Protein AF-K2S7Y8-F1 (afdb_monomer_lite)

pLDDT: mean 91.74, std 11.04, range [44.25, 98.62]

Organism: Macrophomina phaseolina (strain MS6) (NCBI:txid1126212)

InterPro domains:
  IPR003697 Nucleoside triphosphate pyrophosphatase Maf-like protein [MF_00528] (5-166)
  IPR003697 Nucleoside triphosphate pyrophosphatase Maf-like protein [PF02545] (3-163)
  IPR003697 Nucleoside triphosphate pyrophosphatase Maf-like protein [PIRSF006305] (3-167)
  IPR003697 Nucleoside triphosphate pyrophosphatase Maf-like protein [PTHR43213] (3-164)
  IPR029001 Inosine triphosphate pyrophosphatase-like [G3DSA:3.90.950.10] (1-165)
  IPR029001 Inosine triphosphate pyrophosphatase-like [SSF52972] (2-163)

Sequence (183 aa):
MAPFEYVLETATKKAMTVYEKEIDNKEKGEPALIIAADTIVVGHFGEILEKPRSEREHIDMLKSLRDSGEHKVFTAVACMRPLESAKDPGYAIKTHVEDTTVKFDKSVTDELILAYVRTREGADKAGGYGIQGIGSILVEKIDGTFDNVVGLPLRATLKMIEDVTKSEEEMEEEMADADVNIM

Structure (mmCIF, N/CA/C/O backbone):
data_AF-K2S7Y8-F1
#
_entry.id   AF-K2S7Y8-F1
#
loop_
_atom_site.group_PDB
_atom_site.id
_atom_site.type_symbol
_atom_site.label_atom_id
_atom_site.label_alt_id
_atom_site.label_comp_id
_atom_site.label_asym_id
_atom_site.label_entity_id
_atom_site.label_seq_id
_atom_site.pdbx_PDB_ins_code
_atom_site.Cartn_x
_atom_site.Cartn_y
_atom_site.Cartn_z
_atom_site.occupancy
_atom_site.B_iso_or_equiv
_atom_site.auth_seq_id
_atom_site.auth_comp_id
_atom_site.auth_asym_id
_atom_site.auth_atom_id
_atom_site.pdbx_PDB_model_num
ATOM 1 N N . MET A 1 1 ? 10.101 12.172 9.497 1.00 77.44 1 MET A N 1
ATOM 2 C CA . MET A 1 1 ? 9.137 11.084 9.716 1.00 77.44 1 MET A CA 1
ATOM 3 C C . MET A 1 1 ? 9.466 9.987 8.728 1.00 77.44 1 MET A C 1
ATOM 5 O O . MET A 1 1 ? 9.650 10.297 7.554 1.00 77.44 1 MET A O 1
ATOM 9 N N . ALA A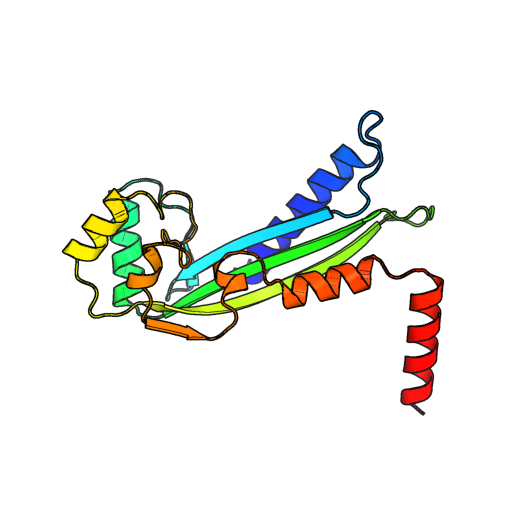 1 2 ? 9.655 8.764 9.205 1.00 91.19 2 ALA A N 1
ATOM 10 C CA . ALA A 1 2 ? 9.932 7.615 8.352 1.00 91.19 2 ALA A CA 1
ATOM 11 C C . ALA A 1 2 ? 8.675 7.215 7.548 1.00 91.19 2 ALA A C 1
ATOM 13 O O . ALA A 1 2 ? 7.561 7.504 7.991 1.00 91.19 2 ALA A O 1
ATOM 14 N N . PRO A 1 3 ? 8.808 6.532 6.394 1.00 91.25 3 PRO A N 1
ATOM 15 C CA . PRO A 1 3 ? 7.654 6.140 5.581 1.00 91.25 3 PRO A CA 1
ATOM 16 C C . PRO A 1 3 ? 6.604 5.317 6.342 1.00 91.25 3 PRO A C 1
ATOM 18 O O . PRO A 1 3 ? 5.411 5.558 6.181 1.00 91.25 3 PRO A O 1
ATOM 21 N N . PHE A 1 4 ? 7.035 4.404 7.222 1.00 92.00 4 PHE A N 1
ATOM 22 C CA . PHE A 1 4 ? 6.123 3.589 8.035 1.00 92.00 4 PHE A CA 1
ATOM 23 C C . PHE A 1 4 ? 5.332 4.425 9.060 1.00 92.00 4 PHE A C 1
ATOM 25 O O . PHE A 1 4 ? 4.161 4.151 9.303 1.00 92.00 4 PHE A O 1
ATOM 32 N N . GLU A 1 5 ? 5.942 5.468 9.633 1.00 94.25 5 GLU A N 1
ATOM 33 C CA . GLU A 1 5 ? 5.267 6.389 10.557 1.00 94.25 5 GLU A CA 1
ATOM 34 C C . GLU A 1 5 ? 4.229 7.227 9.806 1.00 94.25 5 GLU A C 1
ATOM 36 O O . GLU A 1 5 ? 3.103 7.377 10.269 1.00 94.25 5 GLU A O 1
ATOM 41 N N . TYR A 1 6 ? 4.593 7.714 8.615 1.00 94.75 6 TYR A N 1
ATOM 42 C CA . TYR A 1 6 ? 3.712 8.510 7.761 1.00 94.75 6 TYR A CA 1
ATOM 43 C C . TYR A 1 6 ? 2.435 7.754 7.377 1.00 94.75 6 TYR A C 1
ATOM 45 O O . TYR A 1 6 ? 1.326 8.273 7.535 1.00 94.75 6 TYR A O 1
ATOM 53 N N . VAL A 1 7 ? 2.583 6.525 6.874 1.00 95.75 7 VAL A N 1
ATOM 54 C CA . VAL A 1 7 ? 1.442 5.722 6.416 1.00 95.75 7 VAL A CA 1
ATOM 55 C C . VAL A 1 7 ? 0.550 5.316 7.594 1.00 95.75 7 VAL A C 1
ATOM 57 O O . VAL A 1 7 ? -0.675 5.416 7.508 1.00 95.75 7 VAL A O 1
ATOM 60 N N . LEU A 1 8 ? 1.151 4.968 8.740 1.00 97.50 8 LEU A N 1
ATOM 61 C CA . LEU A 1 8 ? 0.431 4.648 9.974 1.00 97.50 8 LEU A CA 1
ATOM 62 C C . LEU A 1 8 ? -0.366 5.837 10.511 1.00 97.50 8 LEU A C 1
ATOM 64 O O . LEU A 1 8 ? -1.548 5.696 10.840 1.00 97.50 8 LEU A O 1
ATOM 68 N N . GLU A 1 9 ? 0.259 7.011 10.577 1.00 97.50 9 GLU A N 1
ATOM 69 C CA . GLU A 1 9 ? -0.396 8.238 11.017 1.00 97.50 9 GLU A CA 1
ATOM 70 C C . GLU A 1 9 ? -1.568 8.588 10.088 1.00 97.50 9 GLU A C 1
ATOM 72 O O . GLU A 1 9 ? -2.654 8.934 10.556 1.00 97.50 9 GLU A O 1
ATOM 77 N N . THR A 1 10 ? -1.386 8.432 8.776 1.00 97.06 10 THR A N 1
ATOM 78 C CA . THR A 1 10 ? -2.425 8.705 7.775 1.00 97.06 10 THR A CA 1
ATOM 79 C C . THR A 1 10 ? -3.617 7.756 7.918 1.00 97.06 10 THR A C 1
ATOM 81 O O . THR A 1 10 ? -4.759 8.220 7.984 1.00 97.06 10 THR A O 1
ATOM 84 N N . ALA A 1 11 ? -3.383 6.444 8.024 1.00 97.94 11 ALA A N 1
ATOM 85 C CA . ALA A 1 11 ? -4.449 5.460 8.224 1.00 97.94 11 ALA A CA 1
ATOM 86 C C . ALA A 1 11 ? -5.208 5.697 9.542 1.00 97.94 11 ALA A C 1
ATOM 88 O O . ALA A 1 11 ? -6.440 5.697 9.562 1.00 97.94 11 ALA A O 1
ATOM 89 N N . THR A 1 12 ? -4.482 5.995 10.622 1.00 98.25 12 THR A N 1
ATOM 90 C CA . THR A 1 12 ? -5.074 6.285 11.937 1.00 98.25 12 THR A CA 1
ATOM 91 C C . THR A 1 12 ? -5.946 7.540 11.888 1.00 98.25 12 THR A C 1
ATOM 93 O O . THR A 1 12 ? -7.095 7.514 12.323 1.00 98.25 12 THR A O 1
ATOM 96 N N . LYS A 1 13 ? -5.458 8.630 11.280 1.00 98.19 13 LYS A N 1
ATOM 97 C CA . LYS A 1 13 ? -6.230 9.875 11.118 1.00 98.19 13 LYS A CA 1
ATOM 98 C C . LYS A 1 13 ? -7.499 9.677 10.295 1.00 98.19 13 LYS A C 1
ATOM 100 O O . LYS A 1 13 ? -8.524 10.272 10.627 1.00 98.19 13 LYS A O 1
ATOM 105 N N . LYS A 1 14 ? -7.460 8.847 9.244 1.00 98.25 14 LYS A N 1
ATOM 106 C CA . LYS A 1 14 ? -8.661 8.497 8.466 1.00 98.25 14 LYS A CA 1
ATOM 107 C C . LYS A 1 14 ? -9.710 7.823 9.348 1.00 98.25 14 LYS A C 1
ATOM 109 O O . LYS A 1 14 ? -10.866 8.233 9.304 1.00 98.25 14 LYS A O 1
ATOM 114 N N . ALA A 1 15 ? -9.307 6.844 10.162 1.00 97.81 15 ALA A N 1
ATOM 115 C CA . ALA A 1 15 ? -10.219 6.162 11.076 1.00 97.81 15 ALA A CA 1
ATOM 116 C C . ALA A 1 15 ? -10.819 7.143 12.097 1.00 97.81 15 ALA A C 1
ATOM 118 O O . ALA A 1 15 ? -12.039 7.210 12.226 1.00 97.81 15 ALA A O 1
ATOM 119 N N . MET A 1 16 ? -9.981 7.958 12.748 1.00 96.75 16 MET A N 1
ATOM 120 C CA . MET A 1 16 ? -10.418 8.965 13.728 1.00 96.75 16 MET A CA 1
ATOM 121 C C . MET A 1 16 ? -11.391 9.979 13.125 1.00 96.75 16 MET A C 1
ATOM 123 O O . MET A 1 16 ? -12.430 10.263 13.705 1.00 96.75 16 MET A O 1
ATOM 127 N N . THR A 1 17 ? -11.112 10.456 11.910 1.00 97.31 17 THR A N 1
ATOM 128 C CA . THR A 1 17 ? -11.994 11.402 11.211 1.00 97.31 17 THR A CA 1
ATOM 129 C C . THR A 1 17 ? -13.381 10.810 10.957 1.00 97.31 17 THR A C 1
ATOM 131 O O . THR A 1 17 ? -14.372 11.535 10.988 1.00 97.31 17 THR A O 1
ATOM 134 N N . VAL A 1 18 ? -13.466 9.512 10.646 1.00 96.00 18 VAL A N 1
ATOM 135 C CA . VAL A 1 18 ? -14.756 8.828 10.465 1.00 96.00 18 VAL A CA 1
ATOM 136 C C . VAL A 1 18 ? -15.454 8.651 11.809 1.00 96.00 18 VAL A C 1
ATOM 138 O O . VAL A 1 18 ? -16.640 8.949 11.901 1.00 96.00 18 VAL A O 1
ATOM 141 N N . TYR A 1 19 ? -14.723 8.237 12.846 1.00 94.50 19 TYR A N 1
ATOM 142 C CA . TYR A 1 19 ? -15.256 8.084 14.199 1.00 94.50 19 TYR A CA 1
ATOM 143 C C . TYR A 1 19 ? -15.890 9.383 14.704 1.00 94.50 19 TYR A C 1
ATOM 145 O O . TYR A 1 19 ? -17.085 9.417 14.974 1.00 94.50 19 TYR A O 1
ATOM 153 N N . GLU A 1 20 ? -15.133 10.481 14.707 1.00 93.44 20 GLU A N 1
ATOM 154 C CA . GLU A 1 20 ? -15.593 11.795 15.176 1.00 93.44 20 GLU A CA 1
ATOM 155 C C . GLU A 1 20 ? -16.834 12.303 14.429 1.00 93.44 20 GLU A C 1
ATOM 157 O O . GLU A 1 20 ? -17.651 13.029 14.992 1.00 93.44 20 GLU A O 1
ATOM 162 N N . LYS A 1 21 ? -16.981 11.944 13.148 1.00 93.69 21 LYS A N 1
ATOM 163 C CA . LYS A 1 21 ? -18.116 12.372 12.320 1.00 93.69 21 LYS A CA 1
ATOM 164 C C . LYS A 1 21 ? -19.357 11.512 12.497 1.00 93.69 21 LYS A C 1
ATOM 166 O O . LYS A 1 21 ? -20.461 12.026 12.332 1.00 93.69 21 LYS A O 1
ATOM 171 N N . GLU A 1 22 ? -19.184 10.217 12.735 1.00 93.69 22 GLU A N 1
ATOM 172 C CA . GLU A 1 22 ? -20.279 9.252 12.646 1.00 93.69 22 GLU A CA 1
ATOM 173 C C . GLU A 1 22 ? -20.734 8.718 14.015 1.00 93.69 22 GLU A C 1
ATOM 175 O O . GLU A 1 22 ? -21.819 8.150 14.077 1.00 93.69 22 GLU A O 1
ATOM 180 N N . ILE A 1 23 ? -19.981 8.942 15.102 1.00 90.69 23 ILE A N 1
ATOM 181 C CA . ILE A 1 23 ? -20.300 8.449 16.458 1.00 90.69 23 ILE A CA 1
ATOM 182 C C . ILE A 1 23 ? -21.719 8.826 16.922 1.00 90.69 23 ILE A C 1
ATOM 184 O O . ILE A 1 23 ? -22.459 7.977 17.403 1.00 90.69 23 ILE A O 1
ATOM 188 N N . ASP A 1 24 ? -22.147 10.063 16.656 1.00 88.94 24 ASP A N 1
ATOM 189 C CA . ASP A 1 24 ? -23.472 10.588 17.017 1.00 88.94 24 ASP A CA 1
ATOM 190 C C . ASP A 1 24 ? -24.413 10.722 15.801 1.00 88.94 24 ASP A C 1
ATOM 192 O O . ASP A 1 24 ? -25.336 11.551 15.783 1.00 88.94 24 ASP A O 1
ATOM 196 N N . ASN A 1 25 ? -24.176 9.956 14.729 1.00 91.69 25 ASN A N 1
ATOM 197 C CA . ASN A 1 25 ? -24.978 10.065 13.514 1.00 91.69 25 ASN A CA 1
ATOM 198 C C . ASN A 1 25 ? -26.411 9.553 13.745 1.00 91.69 25 ASN A C 1
ATOM 200 O O . ASN A 1 25 ? -26.676 8.356 13.744 1.00 91.69 25 ASN A O 1
ATOM 204 N N . LYS A 1 26 ? -27.373 10.474 13.862 1.00 91.88 26 LYS A N 1
ATOM 205 C CA . LYS A 1 26 ? -28.789 10.151 14.128 1.00 91.88 26 LYS A CA 1
ATOM 206 C C . LYS A 1 26 ? -29.497 9.381 13.010 1.00 91.88 26 LYS A C 1
ATOM 208 O O . LYS A 1 26 ? -30.541 8.793 13.270 1.00 91.88 26 LYS A O 1
ATOM 213 N N . GLU A 1 27 ? -28.993 9.435 11.779 1.00 94.25 27 GLU A N 1
ATOM 214 C CA . GLU A 1 27 ? -29.605 8.754 10.632 1.00 94.25 27 GLU A CA 1
ATOM 215 C C . GLU A 1 27 ? -29.090 7.318 10.493 1.00 94.25 27 GLU A C 1
ATOM 217 O O . GLU A 1 27 ? -29.879 6.403 10.265 1.00 94.25 27 GLU A O 1
ATOM 222 N N . LYS 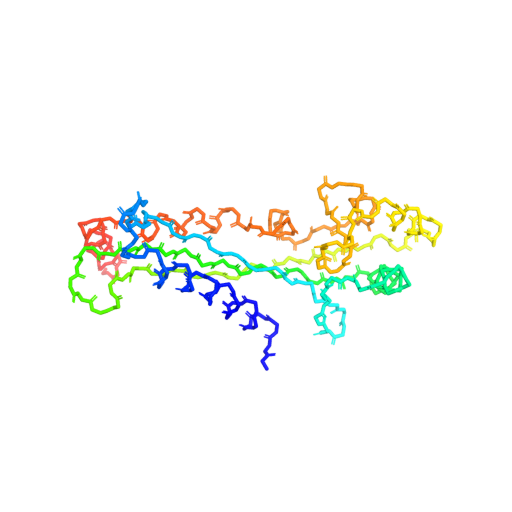A 1 28 ? -27.774 7.120 10.638 1.00 90.12 28 LYS A N 1
ATOM 223 C CA . LYS A 1 28 ? -27.123 5.813 10.441 1.00 90.12 28 LYS A CA 1
ATOM 224 C C . LYS A 1 28 ? -26.901 5.029 11.733 1.00 90.12 28 LYS A C 1
ATOM 226 O O . LYS A 1 28 ? -26.708 3.818 11.666 1.00 90.12 28 LYS A O 1
ATOM 231 N N . GLY A 1 29 ? -26.932 5.709 12.875 1.00 87.06 29 GLY A N 1
ATOM 232 C CA . GLY A 1 29 ? -26.433 5.187 14.140 1.00 87.06 29 GLY A CA 1
ATOM 233 C C . GLY A 1 29 ? -24.907 5.222 14.225 1.00 87.06 29 GLY A C 1
ATOM 234 O O . GLY A 1 29 ? -24.207 5.561 13.267 1.00 87.06 29 GLY A O 1
ATOM 235 N N . GLU A 1 30 ? -24.417 4.856 15.403 1.00 88.19 30 GLU A N 1
ATOM 236 C CA . GLU A 1 30 ? -23.001 4.687 15.703 1.00 88.19 30 GLU A CA 1
ATOM 237 C C . GLU A 1 30 ? -22.370 3.576 14.834 1.00 88.19 30 GLU A C 1
ATOM 239 O O . GLU A 1 30 ? -22.992 2.528 14.614 1.00 88.19 30 GLU A O 1
ATOM 244 N N . PRO A 1 31 ? -21.136 3.758 14.322 1.00 92.12 31 PRO A N 1
ATOM 245 C CA . PRO A 1 31 ? -20.462 2.727 13.544 1.00 92.12 31 PRO A CA 1
ATOM 246 C C . PRO A 1 31 ? -20.168 1.481 14.386 1.00 92.12 31 PRO A C 1
ATOM 248 O O . PRO A 1 31 ? -19.467 1.563 15.382 1.00 92.12 31 PRO A O 1
ATOM 251 N N . ALA A 1 32 ? -20.580 0.295 13.936 1.00 93.38 32 ALA A N 1
ATOM 252 C CA . ALA A 1 32 ? -20.209 -0.951 14.623 1.00 93.38 32 ALA A CA 1
ATOM 253 C C . ALA A 1 32 ? -18.696 -1.248 14.555 1.00 93.38 32 ALA A C 1
ATOM 255 O O . ALA A 1 32 ? -18.131 -1.874 15.447 1.00 93.38 32 ALA A O 1
ATOM 256 N N . LEU A 1 33 ? -18.043 -0.831 13.468 1.00 95.88 33 LEU A N 1
ATOM 257 C CA . LEU A 1 33 ? -16.620 -1.027 13.213 1.00 95.88 33 LEU A CA 1
ATOM 258 C C . LEU A 1 33 ? -16.162 -0.035 12.140 1.00 95.88 33 LEU A C 1
ATOM 260 O O . LEU A 1 33 ? -16.849 0.188 11.143 1.00 95.88 33 LEU A O 1
ATOM 264 N N . ILE A 1 34 ? -14.973 0.525 12.322 1.00 97.44 34 ILE A N 1
ATOM 265 C CA . ILE A 1 34 ? -14.298 1.415 11.383 1.00 97.44 34 ILE A CA 1
ATOM 266 C C . ILE A 1 34 ? -12.997 0.740 10.968 1.00 97.44 34 ILE A C 1
ATOM 268 O O . ILE A 1 34 ? -12.171 0.403 11.812 1.00 97.44 34 ILE A O 1
ATOM 272 N N . ILE A 1 35 ? -12.799 0.572 9.662 1.00 98.38 35 ILE A N 1
ATOM 273 C CA . ILE A 1 35 ? -11.543 0.091 9.085 1.00 98.38 35 ILE A CA 1
ATOM 274 C C . ILE A 1 35 ? -11.045 1.168 8.133 1.00 98.38 35 ILE A C 1
ATOM 276 O O . ILE A 1 35 ? -11.730 1.524 7.173 1.00 98.38 35 ILE A O 1
ATOM 280 N N . ALA A 1 36 ? -9.852 1.686 8.392 1.00 98.38 36 ALA A N 1
ATOM 281 C CA . ALA A 1 36 ? -9.176 2.604 7.493 1.00 98.38 36 ALA A CA 1
ATOM 282 C C . ALA A 1 36 ? -7.819 2.039 7.094 1.00 98.38 36 ALA A C 1
ATOM 284 O O . ALA A 1 36 ? -7.126 1.444 7.915 1.00 98.38 36 ALA A O 1
ATOM 285 N N . ALA A 1 37 ? -7.430 2.269 5.845 1.00 97.50 37 ALA A N 1
ATOM 286 C CA . ALA A 1 37 ? -6.124 1.891 5.339 1.00 97.50 37 ALA A CA 1
ATOM 287 C C . ALA A 1 37 ? -5.472 3.039 4.564 1.00 97.50 37 ALA A C 1
ATOM 289 O O . ALA A 1 37 ? -6.138 3.949 4.045 1.00 97.50 37 ALA A O 1
ATOM 290 N N . ASP A 1 38 ? -4.152 3.002 4.497 1.00 96.06 38 ASP A N 1
ATOM 291 C CA . ASP A 1 38 ? -3.352 3.845 3.623 1.00 96.06 38 ASP A CA 1
ATOM 292 C C . ASP A 1 38 ? -2.183 3.036 3.076 1.00 96.06 38 ASP A C 1
ATOM 294 O O . ASP A 1 38 ? -1.595 2.247 3.811 1.00 96.06 38 ASP A O 1
ATOM 298 N N . THR A 1 39 ? -1.866 3.225 1.799 1.00 94.94 39 THR A N 1
ATOM 299 C CA . THR A 1 39 ? -0.826 2.464 1.106 1.00 94.94 39 THR A CA 1
ATOM 300 C C . THR A 1 39 ? 0.115 3.420 0.404 1.00 94.94 39 THR A C 1
ATOM 302 O O . THR A 1 39 ? -0.320 4.274 -0.373 1.00 94.94 39 THR A O 1
ATOM 305 N N . ILE A 1 40 ? 1.409 3.234 0.637 1.00 95.50 40 ILE A N 1
ATOM 306 C CA . ILE A 1 40 ? 2.475 3.978 -0.023 1.00 95.50 40 ILE A CA 1
ATOM 307 C C . ILE A 1 40 ? 3.440 3.026 -0.717 1.00 95.50 40 ILE A C 1
ATOM 309 O O . ILE A 1 40 ? 3.665 1.898 -0.275 1.00 95.50 40 ILE A O 1
ATOM 313 N N . VAL A 1 41 ? 4.058 3.517 -1.787 1.00 96.81 41 VAL A N 1
ATOM 314 C CA . VAL A 1 41 ? 5.199 2.863 -2.425 1.00 96.81 41 VAL A CA 1
ATOM 315 C C . VAL A 1 41 ? 6.449 3.654 -2.070 1.00 96.81 41 VAL A C 1
ATOM 317 O O . VAL A 1 41 ? 6.434 4.880 -2.106 1.00 96.81 41 VAL A O 1
ATOM 320 N N . VAL A 1 42 ? 7.525 2.965 -1.710 1.00 97.19 42 VAL A N 1
ATOM 321 C CA . VAL A 1 42 ? 8.818 3.565 -1.387 1.00 97.19 42 VAL A CA 1
ATOM 322 C C . VAL A 1 42 ? 9.845 3.053 -2.382 1.00 97.19 42 VAL A C 1
ATOM 324 O O . VAL A 1 42 ? 10.090 1.846 -2.464 1.00 97.19 42 VAL A O 1
ATOM 327 N N . GLY A 1 43 ? 10.405 3.981 -3.156 1.00 96.00 43 GLY A N 1
ATOM 328 C CA . GLY A 1 43 ? 11.425 3.703 -4.158 1.00 96.00 43 GLY A CA 1
ATOM 329 C C . GLY A 1 43 ? 12.767 3.311 -3.541 1.00 96.00 43 GLY A C 1
ATOM 330 O O . GLY A 1 43 ? 12.959 3.309 -2.323 1.00 96.00 43 GLY A O 1
ATOM 331 N N . HIS A 1 44 ? 13.720 2.974 -4.405 1.00 91.81 44 HIS A N 1
ATOM 332 C CA . HIS A 1 44 ? 15.027 2.461 -3.996 1.00 91.81 44 HIS A CA 1
ATOM 333 C C . HIS A 1 44 ? 15.834 3.444 -3.132 1.00 91.81 44 HIS A C 1
ATOM 335 O O . HIS A 1 44 ? 16.621 3.012 -2.291 1.00 91.81 44 HIS A O 1
ATOM 341 N N . PHE A 1 45 ? 15.636 4.757 -3.303 1.00 89.94 45 PHE A N 1
ATOM 342 C CA . PHE A 1 45 ? 16.349 5.786 -2.540 1.00 89.94 45 PHE A CA 1
ATOM 343 C C . PHE A 1 45 ? 15.584 6.249 -1.290 1.00 89.94 45 PHE A C 1
ATOM 345 O O . PHE A 1 45 ? 16.007 7.194 -0.622 1.00 89.94 45 PHE A O 1
ATOM 352 N N . GLY A 1 46 ? 14.491 5.567 -0.933 1.00 91.75 46 GLY A N 1
ATOM 353 C CA . GLY A 1 46 ? 13.676 5.876 0.243 1.00 91.75 46 GLY A CA 1
ATOM 354 C C . GLY A 1 46 ? 12.628 6.968 0.016 1.00 91.75 46 GLY A C 1
ATOM 355 O O . GLY A 1 46 ? 11.967 7.386 0.966 1.00 91.75 46 GLY A O 1
ATOM 356 N N . GLU A 1 47 ? 12.458 7.436 -1.219 1.00 93.75 47 GLU A N 1
ATOM 357 C CA . GLU A 1 47 ? 11.431 8.395 -1.601 1.00 93.75 47 GLU A CA 1
ATOM 358 C C . GLU A 1 47 ? 10.038 7.753 -1.624 1.00 93.75 47 GLU A C 1
ATOM 360 O O . GLU A 1 47 ? 9.860 6.630 -2.095 1.00 93.75 47 GLU A O 1
ATOM 365 N N . ILE A 1 48 ? 9.034 8.481 -1.132 1.00 94.94 48 ILE A N 1
ATOM 366 C CA . ILE A 1 48 ? 7.634 8.059 -1.226 1.00 94.94 48 ILE A CA 1
ATOM 367 C C . ILE A 1 48 ? 7.129 8.381 -2.634 1.00 94.94 48 ILE A C 1
ATOM 369 O O . ILE A 1 48 ? 7.129 9.536 -3.060 1.00 94.94 48 ILE A O 1
ATOM 373 N N . LEU A 1 49 ? 6.678 7.351 -3.340 1.00 94.31 49 LEU A N 1
ATOM 374 C CA . LEU A 1 49 ? 6.079 7.436 -4.662 1.00 94.31 49 LEU A CA 1
ATOM 375 C C . LEU A 1 49 ? 4.557 7.492 -4.519 1.00 94.31 49 LEU A C 1
ATOM 377 O O . LEU A 1 49 ? 3.881 6.479 -4.324 1.00 94.31 49 LEU A O 1
ATOM 381 N N . GLU A 1 50 ? 4.022 8.707 -4.609 1.00 88.75 50 GLU A N 1
ATOM 382 C CA . GLU A 1 50 ? 2.582 8.951 -4.654 1.00 88.75 50 GLU A CA 1
ATOM 383 C C . GLU A 1 50 ? 1.982 8.538 -6.017 1.00 88.75 50 GLU A C 1
ATOM 385 O O . GLU A 1 50 ? 2.577 7.804 -6.810 1.00 88.75 50 GLU A O 1
ATOM 390 N N . LYS A 1 51 ? 0.762 9.002 -6.290 1.00 92.69 51 LYS A N 1
ATOM 391 C CA . LYS A 1 51 ? 0.110 8.857 -7.592 1.00 92.69 51 LYS A CA 1
ATOM 392 C C . LYS A 1 51 ? 0.795 9.770 -8.615 1.00 92.69 51 LYS A C 1
ATOM 394 O O . LYS A 1 51 ? 1.040 10.936 -8.289 1.00 92.69 51 LYS A O 1
ATOM 399 N N . PRO A 1 52 ? 1.050 9.305 -9.849 1.00 94.88 52 PRO A N 1
ATOM 400 C CA . PRO A 1 52 ? 1.626 10.157 -10.881 1.00 94.88 52 PRO A CA 1
ATOM 401 C C . PRO A 1 52 ? 0.655 11.289 -11.250 1.00 94.88 52 PRO A C 1
ATOM 403 O O . PRO A 1 52 ? -0.543 11.067 -11.429 1.00 94.88 52 PRO A O 1
ATOM 406 N N . ARG A 1 53 ? 1.158 12.518 -11.398 1.00 94.88 53 ARG A N 1
ATOM 407 C CA . ARG A 1 53 ? 0.341 13.715 -11.686 1.00 94.88 53 ARG A CA 1
ATOM 408 C C . ARG A 1 53 ? 0.238 14.007 -13.180 1.00 94.88 53 ARG A C 1
ATOM 410 O O . ARG A 1 53 ? -0.575 14.829 -13.600 1.00 94.88 53 ARG A O 1
ATOM 417 N N . SER A 1 54 ? 1.060 13.347 -13.993 1.00 97.00 54 SER A N 1
ATOM 418 C CA . SER A 1 54 ? 1.053 13.452 -15.452 1.00 97.00 54 SER A CA 1
ATOM 419 C C . SER A 1 54 ? 1.497 12.148 -16.113 1.00 97.00 54 SER A C 1
ATOM 421 O O . SER A 1 54 ? 2.167 11.328 -15.493 1.00 97.00 54 SER A O 1
ATOM 423 N N . GLU A 1 55 ? 1.176 11.978 -17.398 1.00 96.88 55 GLU A N 1
ATOM 424 C CA . GLU A 1 55 ? 1.622 10.822 -18.192 1.00 96.88 55 GLU A CA 1
ATOM 425 C C . GLU A 1 55 ? 3.153 10.706 -18.227 1.00 96.88 55 GLU A C 1
ATOM 427 O O . GLU A 1 55 ? 3.703 9.619 -18.085 1.00 96.88 55 GLU A O 1
ATOM 432 N N . ARG A 1 56 ? 3.852 11.842 -18.349 1.00 97.81 56 ARG A N 1
ATOM 433 C CA . ARG A 1 56 ? 5.317 11.884 -18.329 1.00 97.81 56 ARG A CA 1
ATOM 434 C C . ARG A 1 56 ? 5.875 11.371 -17.004 1.00 97.81 56 ARG A C 1
ATOM 436 O O . ARG A 1 56 ? 6.735 10.502 -17.006 1.00 97.81 56 ARG A O 1
ATOM 443 N N . GLU A 1 57 ? 5.353 11.886 -15.895 1.00 97.19 57 GLU A N 1
ATOM 444 C CA . GLU A 1 57 ? 5.748 11.443 -14.555 1.00 97.19 57 GLU A CA 1
ATOM 445 C C . GLU A 1 57 ? 5.441 9.959 -14.339 1.00 97.19 57 GLU A C 1
ATOM 447 O O . GLU A 1 57 ? 6.243 9.248 -13.748 1.00 97.19 57 GLU A O 1
ATOM 452 N N . HIS A 1 58 ? 4.317 9.471 -14.869 1.00 97.94 58 HIS A N 1
ATOM 453 C CA . HIS A 1 58 ? 3.943 8.060 -14.807 1.00 97.94 58 HIS A CA 1
ATOM 454 C C . HIS A 1 58 ? 4.971 7.170 -15.518 1.00 97.94 58 HIS A C 1
ATOM 456 O O . HIS A 1 58 ? 5.419 6.174 -14.955 1.00 97.94 58 HIS A O 1
ATOM 462 N N . ILE A 1 59 ? 5.391 7.553 -16.726 1.00 98.44 59 ILE A N 1
ATOM 463 C CA . ILE A 1 59 ? 6.420 6.833 -17.488 1.00 98.44 59 ILE A CA 1
ATOM 464 C C . ILE A 1 59 ? 7.756 6.849 -16.740 1.00 98.44 59 ILE A C 1
ATOM 466 O O . ILE A 1 59 ? 8.370 5.796 -16.571 1.00 98.44 59 ILE A O 1
ATOM 470 N N . ASP A 1 60 ? 8.195 8.026 -16.288 1.00 97.69 60 ASP A N 1
ATOM 471 C CA . ASP A 1 60 ? 9.479 8.198 -15.600 1.00 97.69 60 ASP A CA 1
ATOM 472 C C . ASP A 1 60 ? 9.519 7.384 -14.291 1.00 97.69 60 ASP A C 1
ATOM 474 O O . ASP A 1 60 ? 10.510 6.711 -14.002 1.00 97.69 60 ASP A O 1
ATOM 478 N N . MET A 1 61 ? 8.409 7.361 -13.547 1.00 97.38 61 MET A N 1
ATOM 479 C CA . MET A 1 61 ? 8.240 6.565 -12.330 1.00 97.38 61 MET A CA 1
ATOM 480 C C . MET A 1 61 ? 8.370 5.062 -12.603 1.00 97.38 61 MET A C 1
ATOM 482 O O . MET A 1 61 ? 9.150 4.385 -11.937 1.00 97.38 61 MET A O 1
ATOM 486 N N . LEU A 1 62 ? 7.660 4.531 -13.605 1.00 98.06 62 LEU A N 1
ATOM 487 C CA . LEU A 1 62 ? 7.707 3.100 -13.928 1.00 98.06 62 LEU A CA 1
ATOM 488 C C . LEU A 1 62 ? 9.079 2.656 -14.446 1.00 98.06 62 LEU A C 1
ATOM 490 O O . LEU A 1 62 ? 9.529 1.560 -14.112 1.00 98.06 62 LEU A O 1
ATOM 494 N N . LYS A 1 63 ? 9.762 3.508 -15.221 1.00 98.19 63 LYS A N 1
ATOM 495 C CA . LYS A 1 63 ? 11.147 3.251 -15.641 1.00 98.19 63 LYS A CA 1
ATOM 496 C C . LYS A 1 63 ? 12.090 3.210 -14.447 1.00 98.19 63 LYS A C 1
ATOM 498 O O . LYS A 1 63 ? 12.873 2.275 -14.347 1.00 98.19 63 LYS A O 1
ATOM 503 N N . SER A 1 64 ? 11.967 4.163 -13.522 1.00 97.25 64 SER A N 1
ATOM 504 C CA . SER A 1 64 ? 12.765 4.184 -12.292 1.00 97.25 64 SER A CA 1
ATOM 505 C C . SER A 1 64 ? 12.590 2.891 -11.488 1.00 97.25 64 SER A C 1
ATOM 507 O O . SER A 1 64 ? 13.571 2.224 -11.163 1.00 97.25 64 SER A O 1
ATOM 509 N N . LEU A 1 65 ? 11.338 2.472 -11.256 1.00 97.56 65 LEU A N 1
ATOM 510 C CA . LEU A 1 65 ? 11.024 1.228 -10.546 1.00 97.56 65 LEU A CA 1
ATOM 511 C C . LEU A 1 65 ? 11.621 -0.006 -11.239 1.00 97.56 65 LEU A C 1
ATOM 513 O O . LEU A 1 65 ? 12.256 -0.833 -10.583 1.00 97.56 65 LEU A O 1
ATOM 517 N N . ARG A 1 66 ? 11.484 -0.106 -12.569 1.00 98.00 66 ARG A N 1
ATOM 518 C CA . ARG A 1 66 ? 12.097 -1.178 -13.368 1.00 98.00 66 ARG A CA 1
ATOM 519 C C . ARG A 1 66 ? 13.621 -1.183 -13.239 1.00 98.00 66 ARG A C 1
ATOM 521 O O . ARG A 1 66 ? 14.216 -2.226 -12.975 1.00 98.00 66 ARG A O 1
ATOM 528 N N . ASP A 1 67 ? 14.260 -0.037 -13.446 1.00 97.62 67 ASP A N 1
ATOM 529 C CA . ASP A 1 67 ? 15.716 0.063 -13.553 1.00 97.62 67 ASP A CA 1
ATOM 530 C C . ASP A 1 67 ? 16.390 -0.226 -12.197 1.00 97.62 67 ASP A C 1
ATOM 532 O O . ASP A 1 67 ? 17.373 -0.981 -12.126 1.00 97.62 67 ASP A O 1
ATOM 536 N N . SER A 1 68 ? 15.808 0.282 -11.105 1.00 95.88 68 SER A N 1
ATOM 537 C CA . SER A 1 68 ? 16.203 -0.053 -9.732 1.00 95.88 68 SER A CA 1
ATOM 538 C C . SER A 1 68 ? 15.941 -1.526 -9.407 1.00 95.88 68 SER A C 1
ATOM 540 O O . SER A 1 68 ? 16.800 -2.201 -8.835 1.00 95.88 68 SER A O 1
ATOM 542 N N . GLY A 1 69 ? 14.811 -2.068 -9.857 1.00 94.44 69 GLY A N 1
ATOM 543 C CA . GLY A 1 69 ? 14.422 -3.461 -9.686 1.00 94.44 69 GLY A CA 1
ATOM 544 C C . GLY A 1 69 ? 13.520 -3.671 -8.480 1.00 94.44 69 GLY A C 1
ATOM 545 O O . GLY A 1 69 ? 12.437 -4.199 -8.661 1.00 94.44 69 GLY A O 1
ATOM 546 N N . GLU A 1 70 ? 13.934 -3.274 -7.275 1.00 97.00 70 GLU A N 1
ATOM 547 C CA . GLU A 1 70 ? 13.149 -3.482 -6.048 1.00 97.00 70 GLU A CA 1
ATOM 548 C C . GLU A 1 70 ? 12.619 -2.174 -5.455 1.00 97.00 70 GLU A C 1
ATOM 550 O O . GLU A 1 70 ? 13.334 -1.171 -5.377 1.00 97.00 70 GLU A O 1
ATOM 555 N N . HIS A 1 71 ? 11.386 -2.232 -4.956 1.00 97.75 71 HIS A N 1
ATOM 556 C CA . HIS A 1 71 ? 10.744 -1.199 -4.146 1.00 97.75 71 HIS A CA 1
ATOM 557 C C . HIS A 1 71 ? 9.905 -1.832 -3.036 1.00 97.75 71 HIS A C 1
ATOM 559 O O . HIS A 1 71 ? 9.595 -3.027 -3.055 1.00 97.75 71 HIS A O 1
ATOM 565 N N . LYS A 1 72 ? 9.534 -1.024 -2.045 1.00 97.38 72 LYS A N 1
ATOM 566 C CA . LYS A 1 72 ? 8.697 -1.453 -0.922 1.00 97.38 72 LYS A CA 1
ATOM 567 C C . LYS A 1 72 ? 7.285 -0.913 -1.069 1.00 97.38 72 LYS A C 1
ATOM 569 O O . LYS A 1 72 ? 7.093 0.230 -1.470 1.00 97.38 72 LYS A O 1
ATOM 574 N N . VAL A 1 73 ? 6.303 -1.722 -0.706 1.00 97.25 73 VAL A N 1
ATOM 575 C CA . VAL A 1 73 ? 4.916 -1.297 -0.522 1.00 97.25 73 VAL A CA 1
ATOM 576 C C . VAL A 1 73 ? 4.590 -1.427 0.953 1.00 97.25 73 VAL A C 1
ATOM 578 O O . VAL A 1 73 ? 4.732 -2.510 1.519 1.00 97.25 73 VAL A O 1
ATOM 581 N N . PHE A 1 74 ? 4.184 -0.321 1.565 1.00 97.25 74 PHE A N 1
ATOM 582 C CA . PHE A 1 74 ? 3.722 -0.300 2.945 1.00 97.25 74 PHE A CA 1
ATOM 583 C C . PHE A 1 74 ? 2.232 -0.014 2.952 1.00 97.25 74 PHE A C 1
ATOM 585 O O . PHE A 1 74 ? 1.818 1.006 2.400 1.00 97.25 74 PHE A O 1
ATOM 592 N N . THR A 1 75 ? 1.453 -0.859 3.620 1.00 97.44 75 THR A N 1
ATOM 593 C CA . THR A 1 75 ? 0.066 -0.539 3.961 1.00 97.44 75 THR A CA 1
ATOM 594 C C . THR A 1 75 ? -0.081 -0.487 5.464 1.00 97.44 75 THR A C 1
ATOM 596 O O . THR A 1 75 ? 0.214 -1.459 6.160 1.00 97.44 75 THR A O 1
ATOM 599 N N . ALA A 1 76 ? -0.578 0.638 5.964 1.00 98.12 76 ALA A N 1
ATOM 600 C CA . ALA A 1 76 ? -1.077 0.721 7.322 1.00 98.12 76 ALA A CA 1
ATOM 601 C C . ALA A 1 76 ? -2.581 0.502 7.352 1.00 98.12 76 ALA A C 1
ATOM 603 O O . ALA A 1 76 ? -3.304 0.969 6.472 1.00 98.12 76 ALA A O 1
ATOM 604 N N . VAL A 1 77 ? -3.047 -0.153 8.407 1.00 98.62 77 VAL A N 1
ATOM 605 C CA . VAL A 1 77 ? -4.462 -0.376 8.677 1.00 98.62 77 VAL A CA 1
ATOM 606 C C . VAL A 1 77 ? -4.758 0.027 10.115 1.00 98.62 77 VAL A C 1
ATOM 608 O O . VAL A 1 77 ? -3.974 -0.261 11.016 1.00 98.62 77 VAL A O 1
ATOM 611 N N . ALA A 1 78 ? -5.893 0.686 10.323 1.00 98.56 78 ALA A N 1
ATOM 612 C CA . ALA A 1 78 ? -6.464 0.993 11.624 1.00 98.56 78 ALA A CA 1
ATOM 613 C C . ALA A 1 78 ? -7.870 0.386 11.703 1.00 98.56 78 ALA A C 1
ATOM 615 O O . ALA A 1 78 ? -8.737 0.734 10.900 1.00 98.56 78 ALA A O 1
ATOM 616 N N . CYS A 1 79 ? -8.083 -0.516 12.659 1.00 98.38 79 CYS A N 1
ATOM 617 C CA . CYS A 1 79 ? -9.394 -1.050 13.019 1.00 98.38 79 CYS A CA 1
ATOM 618 C C . CYS A 1 79 ? -9.833 -0.412 14.333 1.00 98.38 79 CYS A C 1
ATOM 620 O O . CYS A 1 79 ? -9.071 -0.403 15.298 1.00 98.38 79 CYS A O 1
ATOM 622 N N . MET A 1 80 ? -11.045 0.127 14.371 1.00 95.75 80 MET A N 1
ATOM 623 C CA . MET A 1 80 ? -11.578 0.828 15.529 1.00 95.75 80 MET A CA 1
ATOM 624 C C . MET A 1 80 ? -13.033 0.456 15.765 1.00 95.75 80 MET A C 1
ATOM 626 O O . MET A 1 80 ? -13.823 0.414 14.826 1.00 95.75 80 MET A O 1
ATOM 630 N N . ARG A 1 81 ? -13.388 0.223 17.025 1.00 94.12 81 ARG A N 1
ATOM 631 C CA . ARG A 1 81 ? -14.751 -0.063 17.462 1.00 94.12 81 ARG A CA 1
ATOM 632 C C . ARG A 1 81 ? -15.139 0.914 18.572 1.00 94.12 81 ARG A C 1
ATOM 634 O O . ARG A 1 81 ? -14.414 0.976 19.566 1.00 94.12 81 ARG A O 1
ATOM 641 N N . PRO A 1 82 ? -16.256 1.639 18.444 1.00 91.50 82 PRO A N 1
ATOM 642 C CA . PRO A 1 82 ? -16.813 2.386 19.560 1.00 91.50 82 PRO A CA 1
ATOM 643 C C . PRO A 1 82 ? -17.237 1.473 20.720 1.00 91.50 82 PRO A C 1
ATOM 645 O O . PRO A 1 82 ? -17.700 0.347 20.518 1.00 91.50 82 PRO A O 1
ATOM 648 N N . LEU A 1 83 ? -17.037 1.935 21.949 1.00 88.56 83 LEU A N 1
ATOM 649 C CA . LEU A 1 83 ? -17.374 1.214 23.170 1.00 88.56 83 LEU A CA 1
ATOM 650 C C . LEU A 1 83 ? -18.535 1.922 23.864 1.00 88.56 83 LEU A C 1
ATOM 652 O O . LEU A 1 83 ? -18.498 3.132 24.049 1.00 88.56 83 LEU A O 1
ATOM 656 N N . GLU A 1 84 ? -19.506 1.156 24.360 1.00 79.38 84 GLU A N 1
ATOM 657 C CA . GLU A 1 84 ? -20.600 1.703 25.181 1.00 79.38 84 GLU A CA 1
ATOM 658 C C . GLU A 1 84 ? -20.101 2.277 26.524 1.00 79.38 84 GLU A C 1
ATOM 660 O O . GLU A 1 84 ? -20.789 3.055 27.187 1.00 79.38 84 GLU A O 1
ATOM 665 N N . SER A 1 85 ? -18.897 1.884 26.952 1.00 72.56 85 SER A N 1
ATOM 666 C CA . SER A 1 85 ? -18.297 2.309 28.215 1.00 72.56 85 SER A CA 1
ATOM 667 C C . SER A 1 85 ? -18.004 3.815 28.234 1.00 72.56 85 SER A C 1
ATOM 669 O O . SER A 1 85 ? -17.367 4.360 27.338 1.00 72.56 85 SER A O 1
ATOM 671 N N . ALA A 1 86 ? -18.331 4.466 29.354 1.00 60.19 86 ALA A N 1
ATOM 672 C CA . ALA A 1 86 ? -18.024 5.875 29.614 1.00 60.19 86 ALA A CA 1
ATOM 673 C C . ALA A 1 86 ? -16.522 6.181 29.842 1.00 60.19 86 ALA A C 1
ATOM 675 O O . ALA A 1 86 ? -16.174 7.310 30.194 1.00 60.19 86 ALA A O 1
ATOM 676 N N . LYS A 1 87 ? -15.623 5.193 29.711 1.00 67.31 87 LYS A N 1
ATOM 677 C CA . LYS A 1 87 ? -14.170 5.406 29.813 1.00 67.31 87 LYS A CA 1
ATOM 678 C C . LYS A 1 87 ? -13.634 6.063 28.544 1.00 67.31 87 LYS A C 1
ATOM 680 O O . LYS A 1 87 ? -13.781 5.518 27.456 1.00 67.31 87 LYS A O 1
ATOM 685 N N . ASP A 1 88 ? -12.938 7.182 28.717 1.00 73.88 88 ASP A N 1
ATOM 686 C CA . ASP A 1 88 ? -12.128 7.818 27.675 1.00 73.88 88 ASP A CA 1
ATOM 687 C C . ASP A 1 88 ? -11.089 6.811 27.123 1.00 73.88 88 ASP A C 1
ATOM 689 O O . ASP A 1 88 ? -10.426 6.140 27.924 1.00 73.88 88 ASP A O 1
ATOM 693 N N . PRO A 1 89 ? -10.951 6.647 25.792 1.00 76.31 89 PRO A N 1
ATOM 694 C CA . PRO A 1 89 ? -11.492 7.506 24.736 1.00 76.31 89 PRO A CA 1
ATOM 695 C C . PRO A 1 89 ? -12.832 7.057 24.116 1.00 76.31 89 PRO A C 1
ATOM 697 O O . PRO A 1 89 ? -13.242 7.589 23.088 1.00 76.31 89 PRO A O 1
ATOM 700 N N . GLY A 1 90 ? -13.532 6.092 24.720 1.00 87.69 90 GLY A N 1
ATOM 701 C CA . GLY A 1 90 ? -14.824 5.593 24.226 1.00 87.69 90 GLY A CA 1
ATOM 702 C C . GLY A 1 90 ? -14.715 4.669 23.011 1.00 87.69 90 GLY A C 1
ATOM 703 O O . GLY A 1 90 ? -15.716 4.365 22.376 1.00 87.69 90 GLY A O 1
ATOM 704 N N . TYR A 1 91 ? -13.510 4.204 22.669 1.00 91.44 91 TYR A N 1
ATOM 705 C CA . TYR A 1 91 ? -13.282 3.271 21.567 1.00 91.44 91 TYR A CA 1
ATOM 706 C C . TYR A 1 91 ? -12.106 2.327 21.843 1.00 91.44 91 TYR A C 1
ATOM 708 O O . TYR A 1 91 ? -11.149 2.669 22.541 1.00 91.44 91 TYR A O 1
ATOM 716 N N . ALA A 1 92 ? -12.147 1.148 21.229 1.00 93.31 92 ALA A N 1
ATOM 717 C CA . ALA A 1 92 ? -10.996 0.277 21.043 1.00 93.31 92 ALA A CA 1
ATOM 718 C C . ALA A 1 92 ? -10.367 0.570 19.677 1.00 93.31 92 ALA A C 1
ATOM 720 O O . ALA A 1 92 ? -11.082 0.709 18.686 1.00 93.31 92 ALA A O 1
ATOM 721 N N . ILE A 1 93 ? -9.037 0.643 19.604 1.00 95.19 93 ILE A N 1
ATOM 722 C CA . ILE A 1 93 ? -8.311 0.807 18.340 1.00 95.19 93 ILE A CA 1
ATOM 723 C C . ILE A 1 93 ? -7.106 -0.126 18.281 1.00 95.19 93 ILE A C 1
ATOM 725 O O . ILE A 1 93 ? -6.356 -0.271 19.252 1.00 95.19 93 ILE A O 1
ATOM 729 N N . LYS A 1 94 ? -6.897 -0.730 17.113 1.00 97.50 94 LYS A N 1
ATOM 730 C CA . LYS A 1 94 ? -5.680 -1.457 16.773 1.00 97.50 94 LYS A CA 1
ATOM 731 C C . LYS A 1 94 ? -5.165 -1.042 15.415 1.00 97.50 94 LYS A C 1
ATOM 733 O O . LYS A 1 94 ? -5.937 -0.771 14.497 1.00 97.50 94 LYS A O 1
ATOM 738 N N . THR A 1 95 ? -3.848 -0.951 15.323 1.00 98.12 95 THR A N 1
ATOM 739 C CA . THR A 1 95 ? -3.163 -0.523 14.117 1.00 98.12 95 THR A CA 1
ATOM 740 C C . THR A 1 95 ? -2.052 -1.497 13.766 1.00 98.12 95 THR A C 1
ATOM 742 O O . THR A 1 95 ? -1.447 -2.117 14.642 1.00 98.12 95 THR A O 1
ATOM 745 N N . HIS A 1 96 ? -1.800 -1.641 12.471 1.00 98.00 96 HIS A N 1
ATOM 746 C CA . HIS A 1 96 ? -0.773 -2.521 11.924 1.00 98.00 96 HIS A CA 1
ATOM 747 C C . HIS A 1 96 ? -0.159 -1.874 10.690 1.00 98.00 96 HIS A C 1
ATOM 749 O O . HIS A 1 96 ? -0.856 -1.174 9.955 1.00 98.00 96 HIS A O 1
ATOM 755 N N . VAL A 1 97 ? 1.125 -2.129 10.453 1.00 98.19 97 VAL A N 1
ATOM 756 C CA . VAL A 1 97 ? 1.803 -1.790 9.198 1.00 98.19 97 VAL A CA 1
ATOM 757 C C . VAL A 1 97 ? 2.386 -3.070 8.631 1.00 98.19 97 VAL A C 1
ATOM 759 O O . VAL A 1 97 ? 3.155 -3.750 9.305 1.00 98.19 97 VAL A O 1
ATOM 762 N N . GLU A 1 98 ? 2.031 -3.377 7.392 1.00 98.00 98 GLU A N 1
ATOM 763 C CA . GLU A 1 98 ? 2.589 -4.490 6.635 1.00 98.00 98 GLU A CA 1
ATOM 764 C C . GLU A 1 98 ? 3.518 -3.938 5.552 1.00 98.00 98 GLU A C 1
ATOM 766 O O . GLU A 1 98 ? 3.156 -2.994 4.842 1.00 98.00 98 GLU A O 1
ATOM 771 N N . ASP A 1 99 ? 4.705 -4.524 5.404 1.00 96.81 99 ASP A N 1
ATOM 772 C CA . ASP A 1 99 ? 5.610 -4.221 4.301 1.00 96.81 99 ASP A CA 1
ATOM 773 C C . ASP A 1 99 ? 5.736 -5.401 3.337 1.00 96.81 99 ASP A C 1
ATOM 775 O O . ASP A 1 99 ? 5.611 -6.572 3.689 1.00 96.81 99 ASP A O 1
ATOM 779 N N . THR A 1 100 ? 5.941 -5.098 2.064 1.00 97.94 100 THR A N 1
ATOM 780 C CA . THR A 1 100 ? 6.162 -6.109 1.032 1.00 97.94 100 THR A CA 1
ATOM 781 C C . THR A 1 100 ? 7.149 -5.571 0.018 1.00 97.94 100 THR A C 1
ATOM 783 O O . THR A 1 100 ? 7.013 -4.443 -0.457 1.00 97.94 100 THR A O 1
ATOM 786 N N . THR A 1 101 ? 8.164 -6.365 -0.309 1.00 98.25 101 THR A N 1
ATOM 787 C CA . THR A 1 101 ? 9.080 -6.046 -1.404 1.00 98.25 101 THR A CA 1
ATOM 788 C C . THR A 1 101 ? 8.449 -6.488 -2.711 1.00 98.25 101 THR A C 1
ATOM 790 O O . THR A 1 101 ? 8.033 -7.637 -2.854 1.00 98.25 101 THR A O 1
ATOM 793 N N . VAL A 1 102 ? 8.415 -5.593 -3.687 1.00 98.31 102 VAL A N 1
ATOM 794 C CA . VAL A 1 102 ? 8.024 -5.912 -5.056 1.00 98.31 102 VAL A CA 1
ATOM 795 C C . VAL A 1 102 ? 9.235 -5.692 -5.944 1.00 98.31 102 VAL A C 1
ATOM 797 O O . VAL A 1 102 ? 9.941 -4.693 -5.811 1.00 98.31 102 VAL A O 1
ATOM 800 N N . LYS A 1 103 ? 9.476 -6.645 -6.840 1.00 98.38 103 LYS A N 1
ATOM 801 C CA . LYS A 1 103 ? 10.536 -6.576 -7.832 1.00 98.38 103 LYS A CA 1
ATOM 802 C C . LYS A 1 103 ? 9.930 -6.449 -9.221 1.00 98.38 103 LYS A C 1
ATOM 804 O O . LYS A 1 103 ? 9.164 -7.323 -9.625 1.00 98.38 103 LYS A O 1
ATOM 809 N N . PHE A 1 104 ? 10.271 -5.395 -9.948 1.00 98.31 104 PHE A N 1
ATOM 810 C CA . PHE A 1 104 ? 9.931 -5.255 -11.360 1.00 98.31 104 PHE A CA 1
ATOM 811 C C . PHE A 1 104 ? 10.886 -6.053 -12.248 1.00 98.31 104 PHE A C 1
ATOM 813 O O . PHE A 1 104 ? 12.083 -6.156 -11.970 1.00 98.31 104 PHE A O 1
ATOM 820 N N . ASP A 1 105 ? 10.343 -6.600 -13.334 1.00 98.06 105 ASP A N 1
ATOM 821 C CA . ASP A 1 105 ? 11.124 -7.316 -14.340 1.00 98.06 105 ASP A CA 1
ATOM 822 C C . ASP A 1 105 ? 11.958 -6.321 -15.156 1.00 98.06 105 ASP A C 1
ATOM 824 O O . ASP A 1 105 ? 11.436 -5.501 -15.913 1.00 98.06 105 ASP A O 1
ATOM 828 N N . LYS A 1 106 ? 13.286 -6.416 -15.031 1.00 97.44 106 LYS A N 1
ATOM 829 C CA . LYS A 1 106 ? 14.233 -5.538 -15.739 1.00 97.44 106 LYS A CA 1
ATOM 830 C C . LYS A 1 106 ? 14.190 -5.687 -17.263 1.00 97.44 106 LYS A C 1
ATOM 832 O O . LYS A 1 106 ? 14.725 -4.827 -17.958 1.00 97.44 106 LYS A O 1
ATOM 837 N N . SER A 1 107 ? 13.581 -6.751 -17.788 1.00 97.69 107 SER A N 1
ATOM 838 C CA . SER A 1 107 ? 13.411 -6.977 -19.226 1.00 97.69 107 SER A CA 1
ATOM 839 C C . SER A 1 107 ? 12.223 -6.220 -19.837 1.00 97.69 107 SER A C 1
ATOM 841 O O . SER A 1 107 ? 12.121 -6.131 -21.063 1.00 97.69 107 SER A O 1
ATOM 843 N N . VAL A 1 108 ? 11.356 -5.626 -19.008 1.00 97.94 108 VAL A N 1
ATOM 844 C CA . VAL A 1 108 ? 10.221 -4.802 -19.446 1.00 97.94 108 VAL A CA 1
ATOM 845 C C . VAL A 1 108 ? 10.700 -3.652 -20.333 1.00 97.94 108 VAL A C 1
ATOM 847 O O . VAL A 1 108 ? 11.475 -2.792 -19.910 1.00 97.94 108 VAL A O 1
ATOM 850 N N . THR A 1 109 ? 10.215 -3.592 -21.573 1.00 98.38 109 THR A N 1
ATOM 851 C CA . THR A 1 109 ? 10.659 -2.564 -22.523 1.00 98.38 109 THR A CA 1
ATOM 852 C C . THR A 1 109 ? 9.965 -1.223 -22.295 1.00 98.38 109 THR A C 1
ATOM 854 O O . THR A 1 109 ? 8.893 -1.134 -21.690 1.00 98.38 109 THR A O 1
ATOM 857 N N . ASP A 1 110 ? 10.563 -0.157 -22.825 1.00 98.44 110 ASP A N 1
ATOM 858 C CA . ASP A 1 110 ? 9.957 1.173 -22.808 1.00 98.44 110 ASP A CA 1
ATOM 859 C C . ASP A 1 110 ? 8.615 1.192 -23.558 1.00 98.44 110 ASP A C 1
ATOM 861 O O . ASP A 1 110 ? 7.674 1.849 -23.115 1.00 98.44 110 ASP A O 1
ATOM 865 N N . GLU A 1 111 ? 8.480 0.437 -24.652 1.00 98.44 111 GLU A N 1
ATOM 866 C CA . GLU A 1 111 ? 7.219 0.308 -25.391 1.00 98.44 111 GLU A CA 1
ATOM 867 C C . GLU A 1 111 ? 6.120 -0.334 -24.543 1.00 98.44 111 GLU A C 1
ATOM 869 O O . GLU A 1 111 ? 4.971 0.111 -24.604 1.00 98.44 111 GLU A O 1
ATOM 874 N N . LEU A 1 112 ? 6.461 -1.345 -23.735 1.00 98.44 112 LEU A N 1
ATOM 875 C CA . LEU A 1 112 ? 5.515 -1.984 -22.823 1.00 98.44 112 LEU A CA 1
ATOM 876 C C . LEU A 1 112 ? 5.058 -1.006 -21.731 1.00 98.44 112 LEU A C 1
ATOM 878 O O . LEU A 1 112 ? 3.861 -0.908 -21.467 1.00 98.44 112 LEU A O 1
ATOM 882 N N . ILE A 1 113 ? 5.982 -0.232 -21.148 1.00 98.62 113 ILE A N 1
ATOM 883 C CA . ILE A 1 113 ? 5.653 0.816 -20.166 1.00 98.62 113 ILE A CA 1
ATOM 884 C C . ILE A 1 113 ? 4.712 1.851 -20.787 1.00 98.62 113 ILE A C 1
ATOM 886 O O . ILE A 1 113 ? 3.680 2.177 -20.205 1.00 98.62 113 ILE A O 1
ATOM 890 N N . LEU A 1 114 ? 5.020 2.337 -21.992 1.00 98.31 114 LEU A N 1
ATOM 891 C CA . LEU A 1 114 ? 4.167 3.290 -22.704 1.00 98.31 114 LEU A CA 1
ATOM 892 C C . LEU A 1 114 ? 2.776 2.706 -22.985 1.00 98.31 114 LEU A C 1
ATOM 894 O O . LEU A 1 114 ? 1.770 3.398 -22.828 1.00 98.31 114 LEU A O 1
ATOM 898 N N . ALA A 1 115 ? 2.701 1.435 -23.388 1.00 98.12 115 ALA A N 1
ATOM 899 C CA . ALA A 1 115 ? 1.434 0.744 -23.598 1.00 98.12 115 ALA A CA 1
ATOM 900 C C . ALA A 1 115 ? 0.629 0.628 -22.296 1.00 98.12 115 ALA A C 1
ATOM 902 O O . ALA A 1 115 ? -0.569 0.909 -22.303 1.00 98.12 115 ALA A O 1
ATOM 903 N N . TYR A 1 116 ? 1.284 0.293 -21.182 1.00 98.44 116 TYR A N 1
ATOM 904 C CA . TYR A 1 116 ? 0.648 0.225 -19.870 1.00 98.44 116 TYR A CA 1
ATOM 905 C C . TYR A 1 116 ? 0.113 1.587 -19.421 1.00 98.44 116 TYR A C 1
ATOM 907 O O . TYR A 1 116 ? -1.055 1.695 -19.053 1.00 98.44 116 TYR A O 1
ATOM 915 N N . VAL A 1 117 ? 0.913 2.649 -19.519 1.00 98.12 117 VAL A N 1
ATOM 916 C CA . VAL A 1 117 ? 0.499 4.009 -19.138 1.00 98.12 117 VAL A CA 1
ATOM 917 C C . VAL A 1 117 ? -0.742 4.459 -19.919 1.00 98.12 117 VAL A C 1
ATOM 919 O O . VAL A 1 117 ? -1.664 5.036 -19.339 1.00 98.12 117 VAL A O 1
ATOM 922 N N . ARG A 1 118 ? -0.847 4.104 -21.208 1.00 97.75 118 ARG A N 1
ATOM 923 C CA . ARG A 1 118 ? -2.032 4.393 -22.042 1.00 97.75 118 ARG A CA 1
ATOM 924 C C . ARG A 1 118 ? -3.316 3.718 -21.556 1.00 97.75 118 ARG A C 1
ATOM 926 O O . ARG A 1 118 ? -4.396 4.234 -21.833 1.00 97.75 118 ARG A O 1
ATOM 933 N N . THR A 1 119 ? -3.227 2.608 -20.821 1.00 97.25 119 THR A N 1
ATOM 934 C CA . THR A 1 119 ? -4.406 1.976 -20.191 1.00 97.25 119 THR A CA 1
ATOM 935 C C . THR A 1 119 ? -4.984 2.828 -19.063 1.00 97.25 119 THR A C 1
ATOM 937 O O . THR A 1 119 ? -6.144 2.658 -18.696 1.00 97.25 119 THR A O 1
ATOM 940 N N . ARG A 1 120 ? -4.176 3.746 -18.512 1.00 96.62 120 ARG A N 1
ATOM 941 C CA . ARG A 1 120 ? -4.456 4.558 -17.322 1.00 96.62 120 ARG A CA 1
ATOM 942 C C . ARG A 1 120 ? -4.686 3.764 -16.036 1.00 96.62 120 ARG A C 1
ATOM 944 O O . ARG A 1 120 ? -5.005 4.374 -15.021 1.00 96.62 120 ARG A O 1
ATOM 951 N N . GLU A 1 121 ? -4.473 2.448 -16.038 1.00 96.3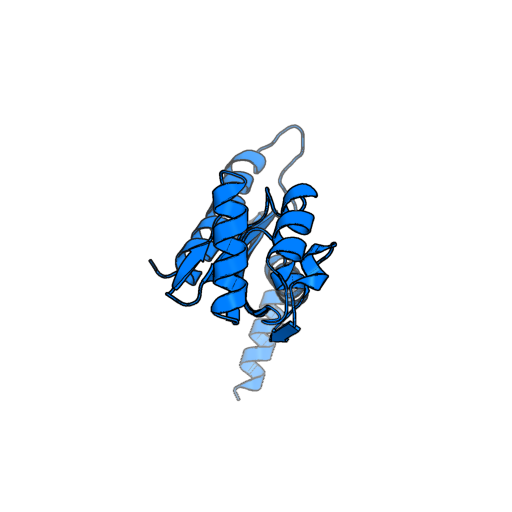8 121 GLU A N 1
ATOM 952 C CA . GLU A 1 121 ? -4.736 1.590 -14.880 1.00 96.38 121 GLU A CA 1
ATOM 953 C C . GLU A 1 121 ? -3.944 2.022 -13.640 1.00 96.38 121 GLU A C 1
ATOM 955 O O . GLU A 1 121 ? -4.468 1.987 -12.532 1.00 96.38 121 GLU A O 1
ATOM 960 N N . GLY A 1 122 ? -2.698 2.461 -13.815 1.00 95.62 122 GLY A N 1
ATOM 961 C CA . GLY A 1 122 ? -1.846 2.916 -12.718 1.00 95.62 122 GLY A CA 1
ATOM 962 C C . GLY A 1 122 ? -2.012 4.386 -12.321 1.00 95.62 122 GLY A C 1
ATOM 963 O O . GLY A 1 122 ? -1.415 4.811 -11.339 1.00 95.62 122 GLY A O 1
ATOM 964 N N . ALA A 1 123 ? -2.792 5.183 -13.060 1.00 95.12 123 ALA A N 1
ATOM 965 C CA . ALA A 1 123 ? -2.788 6.643 -12.912 1.00 95.12 123 ALA A CA 1
ATOM 966 C C . ALA A 1 123 ? -3.323 7.128 -11.551 1.00 95.12 123 ALA A C 1
ATOM 968 O O . ALA A 1 123 ? -2.989 8.221 -11.104 1.00 95.12 123 ALA A O 1
ATOM 969 N N . ASP A 1 124 ? -4.156 6.326 -10.887 1.00 92.50 124 ASP A N 1
ATOM 970 C CA . ASP A 1 124 ? -4.753 6.634 -9.588 1.00 92.50 124 ASP A CA 1
ATOM 971 C C . ASP A 1 124 ? -4.134 5.848 -8.417 1.00 92.50 124 ASP A C 1
ATOM 973 O O . ASP A 1 124 ? -4.684 5.879 -7.308 1.00 92.50 124 ASP A O 1
ATOM 977 N N . LYS A 1 125 ? -2.984 5.193 -8.640 1.00 92.88 125 LYS A N 1
ATOM 978 C CA . LYS A 1 125 ? -2.313 4.288 -7.690 1.00 92.88 125 LYS A CA 1
ATOM 979 C C . LYS A 1 125 ? -0.933 4.802 -7.297 1.00 92.88 125 LYS A C 1
ATOM 981 O O . LYS A 1 125 ? -0.215 5.368 -8.121 1.00 92.88 125 LYS A O 1
ATOM 986 N N . ALA A 1 126 ? -0.565 4.596 -6.034 1.00 91.50 126 ALA A N 1
ATOM 987 C CA . ALA A 1 126 ? 0.786 4.873 -5.557 1.00 91.50 126 ALA A CA 1
ATOM 988 C C . ALA A 1 126 ? 1.802 4.029 -6.345 1.00 91.50 126 ALA A C 1
ATOM 990 O O . ALA A 1 126 ? 1.538 2.867 -6.653 1.00 91.50 126 ALA A O 1
ATOM 991 N N . GLY A 1 127 ? 2.930 4.625 -6.734 1.00 94.00 127 GLY A N 1
ATOM 992 C CA . GLY A 1 127 ? 3.925 3.962 -7.586 1.00 94.00 127 GLY A CA 1
ATOM 993 C C . GLY A 1 127 ? 3.479 3.723 -9.036 1.00 94.00 127 GLY A C 1
ATOM 994 O O . GLY A 1 127 ? 4.233 3.151 -9.819 1.00 94.00 127 GLY A O 1
ATOM 995 N N . GLY A 1 128 ? 2.274 4.155 -9.422 1.00 96.00 128 GLY A N 1
ATOM 996 C CA . GLY A 1 128 ? 1.841 4.146 -10.813 1.00 96.00 128 GLY A CA 1
ATOM 997 C C . GLY A 1 128 ? 1.520 2.765 -11.387 1.00 96.00 128 GLY A C 1
ATOM 998 O O . GLY A 1 128 ? 1.502 2.627 -12.605 1.00 96.00 128 GLY A O 1
ATOM 999 N N . TYR A 1 129 ? 1.264 1.728 -10.588 1.00 97.25 129 TYR A N 1
ATOM 1000 C CA . TYR A 1 129 ? 0.884 0.412 -11.119 1.00 97.25 129 TYR A CA 1
ATOM 1001 C C . TYR A 1 129 ? -0.176 -0.287 -10.265 1.00 97.25 129 TYR A C 1
ATOM 1003 O O . TYR A 1 129 ? -0.343 0.005 -9.084 1.00 97.25 129 TYR A O 1
ATOM 1011 N N . GLY A 1 130 ? -0.921 -1.203 -10.884 1.00 95.12 130 GLY A N 1
ATOM 1012 C CA . GLY A 1 130 ? -1.914 -2.051 -10.232 1.00 95.12 130 GLY A CA 1
ATOM 1013 C C . GLY A 1 130 ? -1.573 -3.525 -10.403 1.00 95.12 130 GLY A C 1
ATOM 1014 O O . GLY A 1 130 ? -1.717 -4.075 -11.489 1.00 95.12 130 GLY A O 1
ATOM 1015 N N . ILE A 1 131 ? -1.160 -4.194 -9.326 1.00 94.19 131 ILE A N 1
ATOM 1016 C CA . ILE A 1 131 ? -0.719 -5.596 -9.402 1.00 94.19 131 ILE A CA 1
ATOM 1017 C C . ILE A 1 131 ? -1.850 -6.598 -9.698 1.00 94.19 131 ILE A C 1
ATOM 1019 O O . ILE A 1 131 ? -1.586 -7.717 -10.121 1.00 94.19 131 ILE A O 1
ATOM 1023 N N . GLN A 1 132 ? -3.110 -6.207 -9.481 1.00 93.50 132 GLN A N 1
ATOM 1024 C CA . GLN A 1 132 ? -4.288 -7.046 -9.752 1.00 93.50 132 GLN A CA 1
ATOM 1025 C C . GLN A 1 132 ? -4.700 -7.058 -11.228 1.00 93.50 132 GLN A C 1
ATOM 1027 O O . GLN A 1 132 ? -5.493 -7.908 -11.631 1.00 93.50 132 GLN A O 1
ATOM 1032 N N . GLY A 1 133 ? -4.237 -6.074 -12.000 1.00 94.38 133 GLY A N 1
ATOM 1033 C CA . GLY A 1 133 ? -4.635 -5.857 -13.384 1.00 94.38 133 GLY A CA 1
ATOM 1034 C C . GLY A 1 133 ? -3.499 -6.132 -14.357 1.00 94.38 133 GLY A C 1
ATOM 1035 O O . GLY A 1 133 ? -2.624 -6.960 -14.116 1.00 94.38 133 GLY A O 1
ATOM 1036 N N . ILE A 1 134 ? -3.499 -5.388 -15.459 1.00 95.25 134 ILE A N 1
ATOM 1037 C CA . ILE A 1 134 ? -2.466 -5.425 -16.495 1.00 95.25 134 ILE A CA 1
ATOM 1038 C C . ILE A 1 134 ? -1.097 -5.107 -15.887 1.00 95.25 134 ILE A C 1
ATOM 1040 O O . ILE A 1 134 ? -0.098 -5.643 -16.350 1.00 95.25 134 ILE A O 1
ATOM 1044 N N . GLY A 1 135 ? -1.031 -4.299 -14.824 1.00 96.00 135 GLY A N 1
ATOM 1045 C CA . GLY A 1 135 ? 0.218 -3.953 -14.147 1.00 96.00 135 GLY A CA 1
ATOM 1046 C C . GLY A 1 135 ? 0.990 -5.154 -13.597 1.00 96.00 135 GLY A C 1
ATOM 1047 O O . GLY A 1 135 ? 2.191 -5.031 -13.365 1.00 96.00 135 GLY A O 1
ATOM 1048 N N . SER A 1 136 ? 0.361 -6.329 -13.456 1.00 96.44 136 SER A N 1
ATOM 1049 C CA . SER A 1 136 ? 1.049 -7.567 -13.076 1.00 96.44 136 SER A CA 1
ATOM 1050 C C . SER A 1 136 ? 2.168 -7.953 -14.049 1.00 96.44 136 SER A C 1
ATOM 1052 O O . SER A 1 136 ? 3.132 -8.585 -13.634 1.00 96.44 136 SER A O 1
ATOM 1054 N N . ILE A 1 137 ? 2.079 -7.556 -15.328 1.00 96.56 137 ILE A N 1
ATOM 1055 C CA . ILE A 1 137 ? 3.111 -7.842 -16.343 1.00 96.56 137 ILE A CA 1
ATOM 1056 C C . ILE A 1 137 ? 4.434 -7.114 -16.075 1.00 96.56 137 ILE A C 1
ATOM 1058 O O . ILE A 1 137 ? 5.442 -7.443 -16.689 1.00 96.56 137 ILE A O 1
ATOM 1062 N N . LEU A 1 138 ? 4.421 -6.095 -15.208 1.00 97.88 138 LEU A N 1
ATOM 1063 C CA . LEU A 1 138 ? 5.608 -5.326 -14.834 1.00 97.88 138 LEU A CA 1
ATOM 1064 C C . LEU A 1 138 ? 6.400 -6.006 -13.706 1.00 97.88 138 LEU A C 1
ATOM 1066 O O . LEU A 1 138 ? 7.550 -5.646 -13.467 1.00 97.88 138 LEU A O 1
ATOM 1070 N N . VAL A 1 139 ? 5.790 -6.960 -12.995 1.00 97.88 139 VAL A N 1
ATOM 1071 C CA . VAL A 1 139 ? 6.302 -7.532 -11.745 1.00 97.88 139 VAL A CA 1
ATOM 1072 C C . VAL A 1 139 ? 6.954 -8.894 -11.994 1.00 97.88 139 VAL A C 1
ATOM 1074 O O . VAL A 1 139 ? 6.324 -9.814 -12.501 1.00 97.88 139 VAL A O 1
ATOM 1077 N N . GLU A 1 140 ? 8.207 -9.041 -11.567 1.00 98.12 140 GLU A N 1
ATOM 1078 C CA . GLU A 1 140 ? 8.956 -10.304 -11.571 1.00 98.12 140 GLU A CA 1
ATOM 1079 C C . GLU A 1 140 ? 8.667 -11.137 -10.315 1.00 98.12 140 GLU A C 1
ATOM 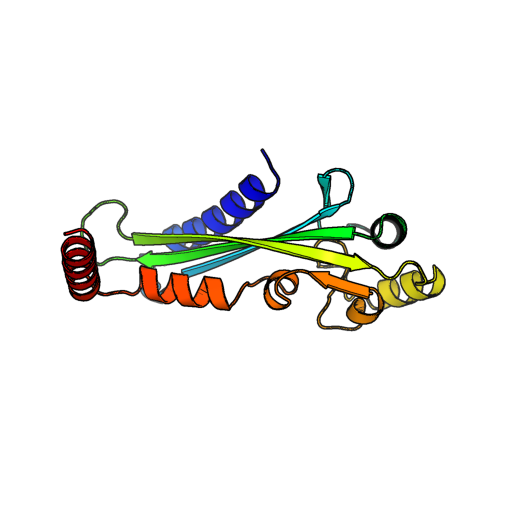1081 O O . GLU A 1 140 ? 8.475 -12.350 -10.387 1.00 98.12 140 GLU A O 1
ATOM 1086 N N . LYS A 1 141 ? 8.678 -10.495 -9.138 1.00 97.94 141 LYS A N 1
ATOM 1087 C CA . LYS A 1 141 ? 8.594 -11.184 -7.844 1.00 97.94 141 LYS A CA 1
ATOM 1088 C C . LYS A 1 141 ? 7.930 -10.308 -6.782 1.00 97.94 141 LYS A C 1
ATOM 1090 O O . LYS A 1 141 ? 8.094 -9.092 -6.774 1.00 97.94 141 LYS A O 1
ATOM 1095 N N . ILE A 1 142 ? 7.241 -10.956 -5.847 1.00 98.00 142 ILE A N 1
ATOM 1096 C CA . ILE A 1 142 ? 6.759 -10.369 -4.594 1.00 98.00 142 ILE A CA 1
ATOM 1097 C C . ILE A 1 142 ? 7.406 -11.135 -3.435 1.00 98.00 142 ILE A C 1
ATOM 1099 O O . ILE A 1 142 ? 7.468 -12.365 -3.468 1.00 98.00 142 ILE A O 1
ATOM 1103 N N . ASP A 1 143 ? 7.888 -10.415 -2.428 1.00 98.12 143 ASP A N 1
ATOM 1104 C CA . ASP A 1 143 ? 8.382 -10.961 -1.164 1.00 98.12 143 ASP A CA 1
ATOM 1105 C C . ASP A 1 143 ? 7.622 -10.300 -0.006 1.00 98.12 143 ASP A C 1
ATOM 1107 O O . ASP A 1 143 ? 7.852 -9.134 0.324 1.00 98.12 143 ASP A O 1
ATOM 1111 N N . GLY A 1 144 ? 6.630 -11.020 0.518 1.00 96.75 144 GLY A N 1
ATOM 1112 C CA . GLY A 1 144 ? 5.588 -10.504 1.405 1.00 96.75 144 GLY A CA 1
ATOM 1113 C C . GLY A 1 144 ? 4.200 -10.961 0.953 1.00 96.75 144 GLY A C 1
ATOM 1114 O O . GLY A 1 144 ? 4.053 -12.040 0.371 1.00 96.75 144 GLY A O 1
ATOM 1115 N N . THR A 1 145 ? 3.174 -10.156 1.218 1.00 96.00 145 THR A N 1
ATOM 1116 C CA . THR A 1 145 ? 1.771 -10.527 0.988 1.00 96.00 145 THR A CA 1
ATOM 1117 C C . THR A 1 145 ? 1.176 -9.774 -0.205 1.00 96.00 145 THR A C 1
ATOM 1119 O O . THR A 1 145 ? 1.347 -8.568 -0.369 1.00 96.00 145 THR A O 1
ATOM 1122 N N . PHE A 1 146 ? 0.481 -10.494 -1.090 1.00 96.50 146 PHE A N 1
ATOM 1123 C CA . PHE A 1 146 ? -0.114 -9.906 -2.296 1.00 96.50 146 PHE A CA 1
ATOM 1124 C C . PHE A 1 146 ? -1.195 -8.876 -1.952 1.00 96.50 146 PHE A C 1
ATOM 1126 O O . PHE A 1 146 ? -1.233 -7.794 -2.527 1.00 96.50 146 PHE A O 1
ATOM 1133 N N . ASP A 1 147 ? -2.047 -9.192 -0.983 1.00 96.56 147 ASP A N 1
ATOM 1134 C CA . ASP A 1 147 ? -3.127 -8.347 -0.481 1.00 96.56 147 ASP A CA 1
ATOM 1135 C C . ASP A 1 147 ? -2.619 -7.046 0.166 1.00 96.56 147 ASP A C 1
ATOM 1137 O O . ASP A 1 147 ? -3.260 -6.003 0.024 1.00 96.56 147 ASP A O 1
ATOM 1141 N N . ASN A 1 148 ? -1.414 -7.043 0.746 1.00 97.00 148 ASN A N 1
ATOM 1142 C CA . ASN A 1 148 ? -0.749 -5.799 1.136 1.00 97.00 148 ASN A CA 1
ATOM 1143 C C . ASN A 1 148 ? -0.433 -4.906 -0.071 1.00 97.00 148 ASN A C 1
ATOM 1145 O O . ASN A 1 148 ? -0.699 -3.708 -0.029 1.00 97.00 148 ASN A O 1
ATOM 1149 N N . VAL A 1 149 ? 0.081 -5.478 -1.165 1.00 96.44 149 VAL A N 1
ATOM 1150 C CA . VAL A 1 149 ? 0.365 -4.718 -2.398 1.00 96.44 149 VAL A CA 1
ATOM 1151 C C . VAL A 1 149 ? -0.919 -4.205 -3.053 1.00 96.44 149 VAL A C 1
ATOM 1153 O O . VAL A 1 149 ? -0.927 -3.131 -3.649 1.00 96.44 149 VAL A O 1
ATOM 1156 N N . VAL A 1 150 ? -2.019 -4.951 -2.920 1.00 95.06 150 VAL A N 1
ATOM 1157 C CA . VAL A 1 150 ? -3.360 -4.501 -3.326 1.00 95.06 150 VAL A CA 1
ATOM 1158 C C . VAL A 1 150 ? -3.836 -3.304 -2.497 1.00 95.06 150 VAL A C 1
ATOM 1160 O O . VAL A 1 150 ? -4.538 -2.444 -3.028 1.00 95.06 150 VAL A O 1
ATOM 1163 N N . GLY A 1 151 ? -3.448 -3.242 -1.222 1.00 94.00 151 GLY A N 1
ATOM 1164 C CA . GLY A 1 151 ? -3.728 -2.124 -0.321 1.00 94.00 151 GLY A CA 1
ATOM 1165 C C . GLY A 1 151 ? -4.534 -2.480 0.927 1.00 94.00 151 GLY A C 1
ATOM 1166 O O . GLY A 1 151 ? -5.042 -1.583 1.598 1.00 94.00 151 GLY A O 1
ATOM 1167 N N . LEU A 1 152 ? -4.682 -3.769 1.253 1.00 97.00 152 LEU A N 1
ATOM 1168 C CA . LEU A 1 152 ? -5.264 -4.197 2.523 1.00 97.00 152 LEU A CA 1
ATOM 1169 C C . LEU A 1 152 ? -4.688 -5.560 2.952 1.00 97.00 152 LEU A C 1
ATOM 1171 O O . LEU A 1 152 ? -5.118 -6.575 2.410 1.00 97.00 152 LEU A O 1
ATOM 1175 N N . PRO A 1 153 ? -3.761 -5.621 3.927 1.00 97.50 153 PRO A N 1
ATOM 1176 C CA . PRO A 1 153 ? -3.244 -6.879 4.469 1.00 97.50 153 PRO A CA 1
ATOM 1177 C C . PRO A 1 153 ? -4.342 -7.612 5.259 1.00 97.50 153 PRO A C 1
ATOM 1179 O O . PRO A 1 153 ? -4.537 -7.390 6.456 1.00 97.50 153 PRO A O 1
ATOM 1182 N N . LEU A 1 154 ? -5.097 -8.475 4.586 1.00 97.62 154 LEU A N 1
ATOM 1183 C CA . LEU A 1 154 ? -6.338 -9.097 5.044 1.00 97.62 154 LEU A CA 1
ATOM 1184 C C . LEU A 1 154 ? -6.140 -9.943 6.293 1.00 97.62 154 LEU A C 1
ATOM 1186 O O . LEU A 1 154 ? -6.960 -9.876 7.203 1.00 97.62 154 LEU A O 1
ATOM 1190 N N . ARG A 1 155 ? -5.051 -10.716 6.373 1.00 97.00 155 ARG A N 1
ATOM 1191 C CA . ARG A 1 155 ? -4.800 -11.576 7.540 1.00 97.00 155 ARG A CA 1
ATOM 1192 C C . ARG A 1 155 ? -4.573 -10.754 8.807 1.00 97.00 155 ARG A C 1
ATOM 1194 O O . ARG A 1 155 ? -5.152 -11.061 9.844 1.00 97.00 155 ARG A O 1
ATOM 1201 N N . ALA A 1 156 ? -3.738 -9.720 8.717 1.00 97.25 156 ALA A N 1
ATOM 1202 C CA . ALA A 1 156 ? -3.496 -8.815 9.834 1.00 97.25 156 ALA A CA 1
ATOM 1203 C C . ALA A 1 156 ? -4.762 -8.015 10.172 1.00 97.25 156 ALA A C 1
ATOM 1205 O O . ALA A 1 156 ? -5.108 -7.875 11.340 1.00 97.25 156 ALA A O 1
ATOM 1206 N N . THR A 1 157 ? -5.492 -7.564 9.148 1.00 98.31 157 THR A N 1
ATOM 1207 C CA . THR A 1 157 ? -6.757 -6.840 9.313 1.00 98.31 157 THR A CA 1
ATOM 1208 C C . THR A 1 157 ? -7.786 -7.685 10.055 1.00 98.31 157 THR A C 1
ATOM 1210 O O . THR A 1 157 ? -8.347 -7.212 11.032 1.00 98.31 157 THR A O 1
ATOM 1213 N N . LEU A 1 158 ? -7.991 -8.944 9.659 1.00 97.88 158 LEU A N 1
ATOM 1214 C CA . LEU A 1 158 ? -8.940 -9.841 10.319 1.00 97.88 158 LEU A CA 1
ATOM 1215 C C . LEU A 1 158 ? -8.590 -10.050 11.795 1.00 97.88 158 LEU A C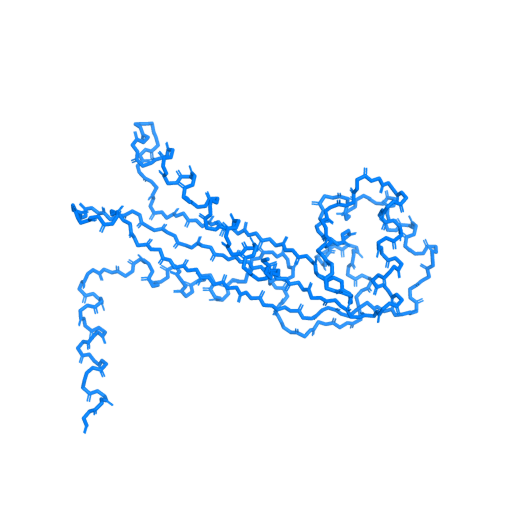 1
ATOM 1217 O O . LEU A 1 158 ? -9.461 -9.903 12.644 1.00 97.88 158 LEU A O 1
ATOM 1221 N N . LYS A 1 159 ? -7.313 -10.296 12.105 1.00 97.06 159 LYS A N 1
ATOM 1222 C CA . LYS A 1 159 ? -6.861 -10.432 13.493 1.00 97.06 159 LYS A CA 1
ATOM 1223 C C . LYS A 1 159 ? -7.136 -9.166 14.312 1.00 97.06 159 LYS A C 1
ATOM 1225 O O . LYS A 1 159 ? -7.590 -9.247 15.443 1.00 97.06 159 LYS A O 1
ATOM 1230 N N . MET A 1 160 ? -6.900 -7.988 13.736 1.00 97.44 160 MET A N 1
ATOM 1231 C CA . MET A 1 160 ? -7.215 -6.732 14.418 1.00 97.44 160 MET A CA 1
ATOM 1232 C C . MET A 1 160 ? -8.715 -6.537 14.627 1.00 97.44 160 MET A C 1
ATOM 1234 O O . MET A 1 160 ? -9.101 -5.974 15.645 1.00 97.44 160 MET A O 1
ATOM 1238 N N . ILE A 1 161 ? -9.553 -6.975 13.681 1.00 97.12 161 ILE A N 1
ATOM 1239 C CA . ILE A 1 161 ? -11.010 -6.955 13.842 1.00 97.12 161 ILE A CA 1
ATOM 1240 C C . ILE A 1 161 ? -11.403 -7.833 15.028 1.00 97.12 161 ILE A C 1
ATOM 1242 O O . ILE A 1 161 ? -12.130 -7.360 15.894 1.00 97.12 161 ILE A O 1
ATOM 1246 N N . GLU A 1 162 ? -10.899 -9.067 15.099 1.00 95.31 162 GLU A N 1
ATOM 1247 C CA . GLU A 1 162 ? -11.113 -9.961 16.246 1.00 95.31 162 GLU A CA 1
ATOM 1248 C C . GLU A 1 162 ? -10.693 -9.262 17.547 1.00 95.31 162 GLU A C 1
ATOM 1250 O O . GLU A 1 162 ? -11.508 -9.105 18.450 1.00 95.31 162 GLU A O 1
ATOM 1255 N N . ASP A 1 163 ? -9.479 -8.710 17.600 1.00 92.88 163 ASP A N 1
ATOM 1256 C CA . ASP A 1 163 ? -8.951 -8.047 18.796 1.00 92.88 163 ASP A CA 1
ATOM 1257 C C . ASP A 1 163 ? -9.796 -6.849 19.267 1.00 92.88 163 ASP A C 1
ATOM 1259 O O . ASP A 1 163 ? -9.969 -6.662 20.470 1.00 92.88 163 ASP A O 1
ATOM 1263 N N . VAL A 1 164 ? -10.328 -6.021 18.356 1.00 93.38 164 VAL A N 1
ATOM 1264 C CA . VAL A 1 164 ? -11.155 -4.863 18.755 1.00 93.38 164 VAL A CA 1
ATOM 1265 C C . VAL A 1 164 ? -12.613 -5.225 19.012 1.00 93.38 164 VAL A C 1
ATOM 1267 O O . VAL A 1 164 ? -13.304 -4.451 19.670 1.00 93.38 164 VAL A O 1
ATOM 1270 N N . THR A 1 165 ? -13.100 -6.354 18.492 1.00 89.88 165 THR A N 1
ATOM 1271 C CA . THR A 1 165 ? -14.501 -6.794 18.640 1.00 89.88 165 THR A CA 1
ATOM 1272 C C . THR A 1 165 ? -14.728 -7.752 19.798 1.00 89.88 165 THR A C 1
ATOM 1274 O O . THR A 1 165 ? -15.887 -7.930 20.169 1.00 89.88 165 THR A O 1
ATOM 1277 N N . LYS A 1 166 ? -13.658 -8.284 20.402 1.00 84.81 166 LYS A N 1
ATOM 1278 C CA . LYS A 1 166 ? -13.733 -9.061 21.642 1.00 84.81 166 LYS A CA 1
ATOM 1279 C C . LYS A 1 166 ? -14.614 -8.374 22.686 1.00 84.81 166 LYS A C 1
ATOM 1281 O O . LYS A 1 166 ? -14.588 -7.141 22.838 1.00 84.81 166 LYS A O 1
ATOM 1286 N N . SER A 1 167 ? -15.413 -9.179 23.376 1.00 69.38 167 SER A N 1
ATOM 1287 C CA . SER A 1 167 ? -16.199 -8.720 24.519 1.00 69.38 167 SER A CA 1
ATOM 1288 C C . SER A 1 167 ? -15.286 -8.430 25.718 1.00 69.38 167 SER A C 1
ATOM 1290 O O . SER A 1 167 ? -14.140 -8.877 25.762 1.00 69.38 167 SER A O 1
ATOM 1292 N N . GLU A 1 168 ? -15.777 -7.671 26.702 1.00 64.88 168 GLU A N 1
ATOM 1293 C CA . GLU A 1 168 ? -15.027 -7.461 27.951 1.00 64.88 168 GLU A CA 1
ATOM 1294 C C . GLU A 1 168 ? -14.763 -8.800 28.673 1.00 64.88 168 GLU A C 1
ATOM 1296 O O . GLU A 1 168 ? -13.669 -9.000 29.190 1.00 64.88 168 GLU A O 1
ATOM 1301 N N . GLU A 1 169 ? -15.707 -9.748 28.608 1.00 61.53 169 GLU A N 1
ATOM 1302 C CA . GLU A 1 169 ? -15.580 -11.100 29.179 1.00 61.53 169 GLU A CA 1
ATOM 1303 C C . GLU A 1 169 ? -14.476 -11.922 28.482 1.00 61.53 169 GLU A C 1
ATOM 1305 O O . GLU A 1 169 ? -13.647 -12.539 29.146 1.00 61.53 169 GLU A O 1
ATOM 1310 N N . GLU A 1 170 ? -14.396 -11.872 27.148 1.00 67.31 170 GLU A N 1
ATOM 1311 C CA . GLU A 1 170 ? -13.365 -12.576 26.366 1.00 67.31 170 GLU A CA 1
ATOM 1312 C C . GLU A 1 170 ? -11.958 -12.003 26.606 1.00 67.31 170 GLU A C 1
ATOM 1314 O O . GLU A 1 170 ? -10.967 -12.734 26.573 1.00 67.31 170 GLU A O 1
ATOM 1319 N N . MET A 1 171 ? -11.855 -10.694 26.866 1.00 63.62 171 MET A N 1
ATOM 1320 C CA . MET A 1 171 ? -10.585 -10.058 27.228 1.00 63.62 171 MET A CA 1
ATOM 1321 C C . MET A 1 171 ? -10.132 -10.448 28.642 1.00 63.62 171 MET A C 1
ATOM 1323 O O . MET A 1 171 ? -8.936 -10.641 28.862 1.00 63.62 171 MET A O 1
ATOM 1327 N N . GLU A 1 172 ? -11.062 -10.578 29.594 1.00 62.06 172 GLU A N 1
ATOM 1328 C CA . GLU A 1 172 ? -10.765 -11.021 30.963 1.00 62.06 172 GLU A CA 1
ATOM 1329 C C . GLU A 1 172 ? -10.322 -12.493 31.011 1.00 62.06 172 GLU A C 1
ATOM 1331 O O . GLU A 1 172 ? -9.364 -12.815 31.719 1.00 62.06 172 GLU A O 1
ATOM 1336 N N . GLU A 1 173 ? -10.947 -13.371 30.220 1.00 66.00 173 GLU A N 1
ATOM 1337 C CA . GLU A 1 173 ? -10.551 -14.782 30.098 1.00 66.00 173 GLU A CA 1
ATOM 1338 C C . GLU A 1 173 ? -9.155 -14.946 29.471 1.00 66.00 173 GLU A C 1
ATOM 1340 O O . GLU A 1 173 ? -8.323 -15.676 30.012 1.00 66.00 173 GLU A O 1
ATOM 1345 N N . GLU A 1 174 ? -8.835 -14.218 28.393 1.00 66.19 174 GLU A N 1
ATOM 1346 C CA . GLU A 1 174 ? -7.490 -14.252 27.793 1.00 66.19 174 GLU A CA 1
ATOM 1347 C C . GLU A 1 174 ? -6.402 -13.727 28.741 1.00 66.19 174 GLU A C 1
ATOM 1349 O O . GLU A 1 17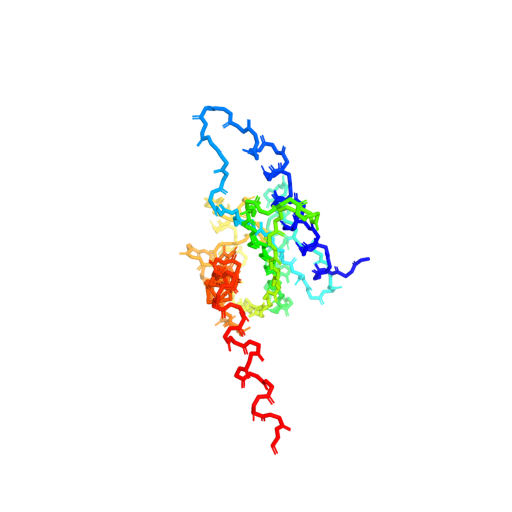4 ? -5.291 -14.264 28.766 1.00 66.19 174 GLU A O 1
ATOM 1354 N N . MET A 1 175 ? -6.694 -12.682 29.524 1.00 62.84 175 MET A N 1
ATOM 1355 C CA . MET A 1 175 ? -5.756 -12.175 30.529 1.00 62.84 175 MET A CA 1
ATOM 1356 C C . MET A 1 175 ? -5.521 -13.200 31.644 1.00 62.84 175 MET A C 1
ATOM 1358 O O . MET A 1 175 ? -4.377 -13.398 32.054 1.00 62.84 175 MET A O 1
ATOM 1362 N N . ALA A 1 176 ? -6.574 -13.894 32.087 1.00 65.75 176 ALA A N 1
ATOM 1363 C CA . ALA A 1 176 ? -6.459 -14.959 33.077 1.00 65.75 176 ALA A CA 1
ATOM 1364 C C . ALA A 1 176 ? -5.635 -16.153 32.554 1.00 65.75 176 ALA A C 1
ATOM 1366 O O . ALA A 1 176 ? -4.779 -16.668 33.274 1.00 65.75 176 ALA A O 1
ATOM 1367 N N . ASP A 1 177 ? -5.823 -16.558 31.295 1.00 67.12 177 ASP A N 1
ATOM 1368 C CA . ASP A 1 177 ? -5.070 -17.658 30.673 1.00 67.12 177 ASP A CA 1
ATOM 1369 C C . ASP A 1 177 ? -3.603 -17.298 30.371 1.00 67.12 177 ASP A C 1
ATOM 1371 O O . ASP A 1 177 ? -2.714 -18.162 30.414 1.00 67.12 177 ASP A O 1
ATOM 1375 N N . ALA A 1 178 ? -3.314 -16.025 30.083 1.00 66.94 178 ALA A N 1
ATOM 1376 C CA . ALA A 1 178 ? -1.948 -15.538 29.902 1.00 66.94 178 ALA A CA 1
ATOM 1377 C C . ALA A 1 178 ? -1.149 -15.561 31.217 1.00 66.94 178 ALA A C 1
ATOM 1379 O O . ALA A 1 178 ? 0.025 -15.936 31.201 1.00 66.94 178 ALA A O 1
ATOM 1380 N N . ASP A 1 179 ? -1.779 -15.233 32.349 1.00 61.72 179 ASP A N 1
ATOM 1381 C CA . ASP A 1 179 ? -1.144 -15.259 33.673 1.00 61.72 179 ASP A CA 1
ATOM 1382 C C . ASP A 1 179 ? -0.873 -16.691 34.174 1.00 61.72 179 ASP A C 1
ATOM 1384 O O . ASP A 1 179 ? 0.121 -16.935 34.863 1.00 61.72 179 ASP A O 1
ATOM 1388 N N . VAL A 1 180 ? -1.703 -17.667 33.785 1.00 58.69 180 VAL A N 1
ATOM 1389 C CA . VAL A 1 180 ? -1.510 -19.089 34.131 1.00 58.69 180 VAL A CA 1
ATOM 1390 C C . VAL A 1 180 ? -0.351 -19.725 33.351 1.00 58.69 180 VAL A C 1
ATOM 1392 O O . VAL A 1 180 ? 0.326 -20.603 33.879 1.00 58.69 180 VAL A O 1
ATOM 1395 N N . ASN A 1 181 ? -0.062 -19.268 32.127 1.00 52.75 181 ASN A N 1
ATOM 1396 C CA . ASN A 1 181 ? 1.027 -19.799 31.290 1.00 52.75 181 ASN A CA 1
ATOM 1397 C C . ASN A 1 181 ? 2.423 -19.217 31.600 1.00 52.75 181 ASN A C 1
ATOM 1399 O O . ASN A 1 181 ? 3.397 -19.576 30.933 1.00 52.75 181 ASN A O 1
ATOM 1403 N N . ILE A 1 182 ? 2.534 -18.312 32.579 1.00 54.59 182 ILE A N 1
ATOM 1404 C CA . ILE A 1 182 ? 3.802 -17.694 33.013 1.00 54.59 182 ILE A CA 1
ATOM 1405 C C . ILE A 1 182 ? 4.276 -18.261 34.379 1.00 54.59 182 ILE A C 1
ATOM 1407 O O . ILE A 1 182 ? 5.362 -17.910 34.848 1.00 54.59 182 ILE A O 1
ATOM 1411 N N . MET A 1 183 ? 3.521 -19.184 34.996 1.00 44.25 183 MET A N 1
ATOM 1412 C CA . MET A 1 183 ? 3.919 -19.959 36.191 1.00 44.25 183 MET A CA 1
ATOM 1413 C C . MET A 1 183 ? 4.426 -21.362 35.848 1.00 44.25 183 MET A C 1
ATOM 1415 O O . MET A 1 183 ? 5.330 -21.831 36.580 1.00 44.25 183 MET A O 1
#

Radius of gyration: 20.1 Å; chains: 1; bounding box: 46×34×62 Å

Secondary structure (DSSP, 8-state):
--HHHHHHHHHHHHHHHHHHHHTT-TTT-S-S-EEEEEEEEE-TTS-EE---SSHHHHHHHHHHHHHH-EEEEEEEEEEEEE-SSSSTT-EEEEEEEEEEEEEE-TT--HHHHHHHHHHTTTTTSGGG--TTTGGGGGEEEEES-HHHHHT--HHHHHHHHHHHH--HHHHHHHHHHHHHTT-

Foldseek 3Di:
DAPQVVQQVVQVVVQVVCQVVAPPPPPPHHDQKGKGKGKWKAAPVRDTFAAQPDLVSLLVLLLRQLVSFKIKMKMKMKMKGAAPDPDPPRIDIDMDIFMKMWGFHNPQDSVNSNVLSVVVQQRNDGSSAACVPPSVNRTDDMGGDPVSVNHDPVVVVVVRNCVRNDDPVRVVVVVVVVVVVVD